Protein AF-A0A433SME4-F1 (afdb_monomer)

InterPro domains:
  IPR000073 Alpha/beta hydrolase fold-1 [PF00561] (84-236)
  IPR000073 Alpha/beta hydrolase fold-1 [PR00111] (107-122)
  IPR000073 Alpha/beta hydrolase fold-1 [PR00111] (155-168)
  IPR000073 Alpha/beta hydrolase fold-1 [PR00111] (285-299)
  IPR029058 Alpha/Beta hydrolase fold [G3DSA:3.40.50.1820] (40-306)
  IPR029058 Alpha/Beta hydrolase fold [SSF53474] (53-298)
  IPR050266 AB hydrolase superfamily [PTHR43798] (67-296)

Structure (mmCIF, N/CA/C/O backbone):
data_AF-A0A433SME4-F1
#
_entry.id   AF-A0A433SME4-F1
#
loop_
_atom_site.group_PDB
_atom_site.id
_atom_site.type_symbol
_atom_site.label_atom_id
_atom_site.label_alt_id
_atom_site.label_comp_id
_atom_site.label_asym_id
_atom_site.label_entity_id
_atom_site.label_seq_id
_atom_site.pdbx_PDB_ins_code
_atom_site.Cartn_x
_atom_site.Cartn_y
_atom_site.Cartn_z
_atom_site.occupancy
_atom_site.B_iso_or_equiv
_atom_site.auth_seq_id
_atom_site.auth_comp_id
_atom_site.auth_asym_id
_atom_site.auth_atom_id
_atom_site.pdbx_PDB_model_num
ATOM 1 N N . MET A 1 1 ? 26.828 56.522 -4.317 1.00 52.12 1 MET A N 1
ATOM 2 C CA . MET A 1 1 ? 26.222 55.333 -4.959 1.00 52.12 1 MET A CA 1
ATOM 3 C C . MET A 1 1 ? 24.871 54.993 -4.329 1.00 52.12 1 MET A C 1
ATOM 5 O O . MET A 1 1 ? 23.913 54.834 -5.068 1.00 52.12 1 MET A O 1
ATOM 9 N N . GLU A 1 2 ? 24.752 55.008 -2.996 1.00 52.75 2 GLU A N 1
ATOM 10 C CA . GLU A 1 2 ? 23.475 54.827 -2.268 1.00 52.75 2 GLU A CA 1
ATOM 11 C C . GLU A 1 2 ? 22.374 55.827 -2.663 1.00 52.75 2 GLU A C 1
ATOM 13 O O . GLU A 1 2 ? 21.233 55.435 -2.887 1.00 52.75 2 GLU A O 1
ATOM 18 N N . ALA A 1 3 ? 22.720 57.106 -2.847 1.00 57.56 3 ALA A N 1
ATOM 19 C CA . ALA A 1 3 ? 21.752 58.143 -3.221 1.00 57.56 3 ALA A CA 1
ATOM 20 C C . ALA A 1 3 ? 21.088 57.917 -4.597 1.00 57.56 3 ALA A C 1
ATOM 22 O O . ALA A 1 3 ? 19.951 58.322 -4.798 1.00 57.56 3 ALA A O 1
ATOM 23 N N . VAL A 1 4 ? 21.768 57.248 -5.537 1.00 56.78 4 VAL A N 1
ATOM 24 C CA . VAL A 1 4 ? 21.246 56.986 -6.894 1.00 56.78 4 VAL A CA 1
ATOM 25 C C . VAL A 1 4 ? 20.317 55.768 -6.901 1.00 56.78 4 VAL A C 1
ATOM 27 O O . VAL A 1 4 ? 19.307 55.763 -7.600 1.00 56.78 4 VAL A O 1
ATOM 30 N N . ILE A 1 5 ? 20.615 54.761 -6.074 1.00 58.12 5 ILE A N 1
ATOM 31 C CA . ILE A 1 5 ? 19.785 53.557 -5.915 1.00 58.12 5 ILE A CA 1
ATOM 32 C C . ILE A 1 5 ? 18.436 53.916 -5.277 1.00 58.12 5 ILE A C 1
ATOM 34 O O . ILE A 1 5 ? 17.401 53.451 -5.747 1.00 58.12 5 ILE A O 1
ATOM 38 N N . ASN A 1 6 ? 18.435 54.811 -4.284 1.00 56.53 6 ASN A N 1
ATOM 39 C CA . ASN A 1 6 ? 17.212 55.259 -3.610 1.00 56.53 6 ASN A CA 1
ATOM 40 C C . ASN A 1 6 ? 16.283 56.103 -4.501 1.00 56.53 6 ASN A C 1
ATOM 42 O O . ASN A 1 6 ? 15.079 56.122 -4.270 1.00 56.53 6 ASN A O 1
ATOM 46 N N . ILE A 1 7 ? 16.821 56.783 -5.520 1.00 62.25 7 ILE A N 1
ATOM 47 C CA . ILE A 1 7 ? 16.027 57.563 -6.487 1.00 62.25 7 ILE A CA 1
ATOM 48 C C . ILE A 1 7 ? 15.411 56.651 -7.557 1.00 62.25 7 ILE A C 1
ATOM 50 O O . ILE A 1 7 ? 14.280 56.873 -7.978 1.00 62.25 7 ILE A O 1
ATOM 54 N N . LEU A 1 8 ? 16.146 55.625 -7.997 1.00 65.69 8 LEU A N 1
ATOM 55 C CA . LEU A 1 8 ? 15.694 54.706 -9.046 1.00 65.69 8 LEU A CA 1
ATOM 56 C C . LEU A 1 8 ? 14.765 53.602 -8.519 1.00 65.69 8 LEU A C 1
ATOM 58 O O . LEU A 1 8 ? 13.922 53.120 -9.269 1.00 65.69 8 LEU A O 1
ATOM 62 N N . TYR A 1 9 ? 14.900 53.219 -7.244 1.00 63.69 9 TYR A N 1
ATOM 63 C CA . TYR A 1 9 ? 14.120 52.145 -6.622 1.00 63.69 9 TYR A CA 1
ATOM 64 C C . TYR A 1 9 ? 13.703 52.501 -5.183 1.00 63.69 9 TYR A C 1
ATOM 66 O O . TYR A 1 9 ? 14.195 51.902 -4.223 1.00 63.69 9 TYR A O 1
ATOM 74 N N . PRO A 1 10 ? 12.782 53.464 -4.997 1.00 62.88 10 PRO A N 1
ATOM 75 C CA . PRO A 1 10 ? 12.348 53.913 -3.671 1.00 62.88 10 PRO A CA 1
ATOM 76 C C . PRO A 1 10 ? 11.750 52.784 -2.812 1.00 62.88 10 PRO A C 1
ATOM 78 O O . PRO A 1 10 ? 11.861 52.817 -1.589 1.00 62.88 10 PRO A O 1
ATOM 81 N N . GLU A 1 11 ? 11.202 51.733 -3.426 1.00 63.56 11 GLU A N 1
ATOM 82 C CA . GLU A 1 11 ? 10.655 50.563 -2.723 1.00 63.56 11 GLU A CA 1
ATOM 83 C C . GLU A 1 11 ? 11.718 49.744 -1.971 1.00 63.56 11 GLU A C 1
ATOM 85 O O . GLU A 1 11 ? 11.435 49.189 -0.912 1.00 63.56 11 GLU A O 1
ATOM 90 N N . LEU A 1 12 ? 12.964 49.709 -2.462 1.00 59.59 12 LEU A N 1
ATOM 91 C CA . LEU A 1 12 ? 14.069 48.998 -1.804 1.00 59.59 12 LEU A CA 1
ATOM 92 C C . LEU A 1 12 ? 14.504 49.680 -0.499 1.00 59.59 12 LEU A C 1
ATOM 94 O O . LEU A 1 12 ? 14.980 49.005 0.411 1.00 59.59 12 LEU A O 1
ATOM 98 N N . SER A 1 13 ? 14.287 50.994 -0.375 1.00 63.47 13 SER A N 1
ATOM 99 C CA . SER A 1 13 ? 14.595 51.754 0.845 1.00 63.47 13 SER A CA 1
ATOM 100 C C . SER A 1 13 ? 13.617 51.492 2.004 1.00 63.47 13 SER A C 1
ATOM 102 O O . SER A 1 13 ? 13.917 51.825 3.149 1.00 63.47 13 SER A O 1
ATOM 104 N N . LEU A 1 14 ? 12.472 50.855 1.724 1.00 63.59 14 LEU A N 1
ATOM 105 C CA . LEU A 1 14 ? 11.446 50.488 2.710 1.00 63.59 14 LEU A CA 1
ATOM 106 C C . LEU A 1 14 ? 11.651 49.084 3.307 1.00 63.59 14 LEU A C 1
ATOM 108 O O . LEU A 1 14 ? 10.995 48.729 4.289 1.00 63.59 14 LEU A O 1
ATOM 112 N N . ILE A 1 15 ? 12.545 48.269 2.737 1.00 71.44 15 ILE A N 1
ATOM 113 C CA . ILE A 1 15 ? 12.757 46.882 3.164 1.00 71.44 15 ILE A CA 1
ATOM 114 C C . ILE A 1 15 ? 13.863 46.842 4.221 1.00 71.44 15 ILE A C 1
ATOM 116 O O . ILE A 1 15 ? 15.035 47.080 3.938 1.00 71.44 15 ILE A O 1
ATOM 120 N N . ASN A 1 16 ? 13.497 46.494 5.456 1.00 83.44 16 ASN A N 1
ATOM 121 C CA . ASN A 1 16 ? 14.451 46.322 6.551 1.00 83.44 16 ASN A CA 1
ATOM 122 C C . ASN A 1 16 ? 15.525 45.266 6.175 1.00 83.44 16 ASN A C 1
ATOM 124 O O . ASN A 1 16 ? 15.153 44.171 5.735 1.00 83.44 16 ASN A O 1
ATOM 128 N N . PRO A 1 17 ? 16.833 45.525 6.396 1.00 85.12 17 PRO A N 1
ATOM 129 C CA . PRO A 1 17 ? 17.915 44.569 6.135 1.00 85.12 17 PRO A CA 1
ATOM 130 C C . PRO A 1 17 ? 17.679 43.165 6.710 1.00 85.12 17 PRO A C 1
ATOM 132 O O . PRO A 1 17 ? 18.029 42.170 6.078 1.00 85.12 17 PRO A O 1
ATOM 135 N N . ALA A 1 18 ? 17.027 43.061 7.872 1.00 83.69 18 ALA A N 1
ATOM 136 C CA . ALA A 1 18 ? 16.651 41.782 8.471 1.00 83.69 18 ALA A CA 1
ATOM 137 C C . ALA A 1 18 ? 15.617 41.021 7.623 1.00 83.69 18 ALA A C 1
ATOM 139 O O . ALA A 1 18 ? 15.724 39.808 7.457 1.00 83.69 18 ALA A O 1
ATOM 140 N N . THR A 1 19 ? 14.641 41.724 7.037 1.00 86.06 19 THR A N 1
ATOM 141 C CA . THR A 1 19 ? 13.649 41.125 6.126 1.00 86.06 19 THR A CA 1
ATOM 142 C C . THR A 1 19 ? 14.320 40.611 4.856 1.00 86.06 19 THR A C 1
ATOM 144 O O . THR A 1 19 ? 14.052 39.487 4.433 1.00 86.06 19 THR A O 1
ATOM 147 N N . LEU A 1 20 ? 15.251 41.385 4.290 1.00 86.00 20 LEU A N 1
ATOM 148 C CA . LEU A 1 20 ? 16.022 40.968 3.118 1.00 86.00 20 LEU A CA 1
ATOM 149 C C . LEU A 1 20 ? 16.911 39.749 3.419 1.00 86.00 20 LEU A C 1
ATOM 151 O O . LEU A 1 20 ? 16.969 38.815 2.616 1.00 86.00 20 LEU A O 1
ATOM 155 N N . ALA A 1 21 ? 17.560 39.718 4.587 1.00 88.69 21 ALA A N 1
ATOM 156 C CA . ALA A 1 21 ? 18.373 38.584 5.020 1.00 88.69 21 ALA A CA 1
ATOM 157 C C . ALA A 1 21 ? 17.531 37.308 5.186 1.00 88.69 21 ALA A C 1
ATOM 159 O O . ALA A 1 21 ? 17.893 36.262 4.646 1.00 88.69 21 ALA A O 1
ATOM 160 N N . ILE A 1 22 ? 16.375 37.397 5.856 1.00 91.19 22 ILE A N 1
ATOM 161 C CA . ILE A 1 22 ? 15.444 36.269 6.016 1.00 91.19 22 ILE A CA 1
ATOM 162 C C . ILE A 1 22 ? 14.955 35.771 4.650 1.00 91.19 22 ILE A C 1
ATOM 164 O O . ILE A 1 22 ? 15.002 34.566 4.388 1.00 91.19 22 ILE A O 1
ATOM 168 N N . ALA A 1 23 ? 14.529 36.672 3.759 1.00 88.81 23 ALA A N 1
ATOM 169 C CA . ALA A 1 23 ? 14.078 36.311 2.414 1.00 88.81 23 ALA A CA 1
ATOM 170 C C . ALA A 1 23 ? 15.187 35.614 1.608 1.00 88.81 23 ALA A C 1
ATOM 172 O O . ALA A 1 23 ? 14.936 34.596 0.957 1.00 88.81 23 ALA A O 1
ATOM 173 N N . THR A 1 24 ? 16.425 36.104 1.705 1.00 91.25 24 THR A N 1
ATOM 174 C CA . THR A 1 24 ? 17.585 35.518 1.020 1.00 91.25 24 THR A CA 1
ATOM 175 C C . THR A 1 24 ? 17.891 34.120 1.549 1.00 91.25 24 THR A C 1
ATOM 177 O O . THR A 1 24 ? 17.971 33.176 0.764 1.00 91.25 24 THR A O 1
ATOM 180 N N . VAL A 1 25 ? 17.993 33.949 2.871 1.00 94.00 25 VAL A N 1
ATOM 181 C CA . VAL A 1 25 ? 18.254 32.642 3.500 1.00 94.00 25 VAL A CA 1
ATOM 182 C C . VAL A 1 25 ? 17.139 31.644 3.181 1.00 94.00 25 VAL A C 1
ATOM 184 O O . VAL A 1 25 ? 17.424 30.499 2.828 1.00 94.00 25 VAL A O 1
ATOM 187 N N . THR A 1 26 ? 15.876 32.074 3.227 1.00 92.19 26 THR A N 1
ATOM 188 C CA . THR A 1 26 ? 14.715 31.231 2.893 1.00 92.19 26 THR A CA 1
ATOM 189 C C . THR A 1 26 ? 14.754 30.793 1.433 1.00 92.19 26 THR A C 1
ATOM 191 O O . THR A 1 26 ? 14.551 29.616 1.131 1.00 92.19 26 THR A O 1
ATOM 194 N N . THR A 1 27 ? 15.079 31.713 0.523 1.00 92.75 27 THR A N 1
ATOM 195 C CA . THR A 1 27 ? 15.187 31.427 -0.913 1.00 92.75 27 THR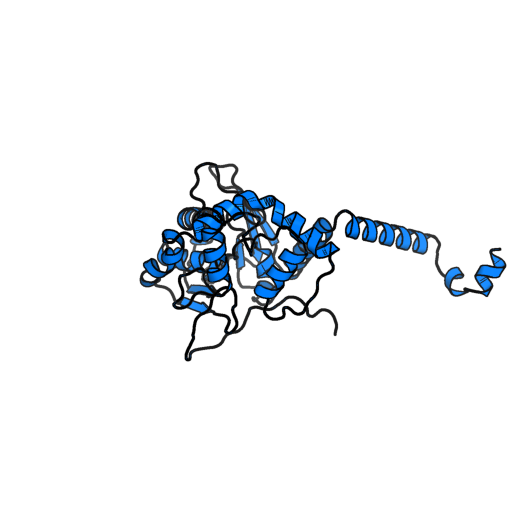 A CA 1
ATOM 196 C C . THR A 1 27 ? 16.344 30.473 -1.198 1.00 92.75 27 THR A C 1
ATOM 198 O O . THR A 1 27 ? 16.144 29.450 -1.847 1.00 92.75 27 THR A O 1
ATOM 201 N N . MET A 1 28 ? 17.537 30.746 -0.659 1.00 94.56 28 MET A N 1
ATOM 202 C CA . MET A 1 28 ? 18.715 29.883 -0.809 1.00 94.56 28 MET A CA 1
ATOM 203 C C . MET A 1 28 ? 18.464 28.478 -0.260 1.00 94.56 28 MET A C 1
ATOM 205 O O . MET A 1 28 ? 18.768 27.492 -0.928 1.00 94.56 28 MET A O 1
ATOM 209 N N . THR A 1 29 ? 17.841 28.374 0.915 1.00 93.19 29 THR A N 1
ATOM 210 C CA . THR A 1 29 ? 17.482 27.084 1.521 1.00 93.19 29 THR A CA 1
ATOM 211 C C . THR A 1 29 ? 16.459 26.339 0.666 1.00 93.19 29 THR A C 1
ATOM 213 O O . THR A 1 29 ? 16.616 25.146 0.420 1.00 93.19 29 THR A O 1
ATOM 216 N N . SER A 1 30 ? 15.441 27.034 0.152 1.00 90.44 30 SER A N 1
ATOM 217 C CA . SER A 1 30 ? 14.413 26.440 -0.712 1.00 90.44 30 SER A CA 1
ATOM 218 C C . SER A 1 30 ? 15.003 25.920 -2.024 1.00 90.44 30 SER A C 1
ATOM 220 O O . SER A 1 30 ? 14.700 24.800 -2.432 1.00 90.44 30 SER A O 1
ATOM 222 N N . LEU A 1 31 ? 15.896 26.691 -2.655 1.00 93.62 31 LEU A N 1
ATOM 223 C CA . LEU A 1 31 ? 16.613 26.271 -3.861 1.00 93.62 31 LEU A CA 1
ATOM 224 C C . LEU A 1 31 ? 17.541 25.086 -3.572 1.00 93.62 31 LEU A C 1
ATOM 226 O O . LEU A 1 31 ? 17.547 24.121 -4.336 1.00 93.62 31 LEU A O 1
ATOM 230 N N . TYR A 1 32 ? 18.270 25.110 -2.454 1.00 93.69 32 TYR A N 1
ATOM 231 C CA . TYR A 1 32 ? 19.112 23.994 -2.024 1.00 93.69 32 TYR A CA 1
ATOM 232 C C . TYR A 1 32 ? 18.290 22.714 -1.828 1.00 93.69 32 TYR A C 1
ATOM 234 O O . TYR A 1 32 ? 18.626 21.672 -2.390 1.00 93.69 32 TYR A O 1
ATOM 242 N N . LEU A 1 33 ? 17.172 22.783 -1.099 1.00 92.50 33 LEU A N 1
ATOM 243 C CA . LEU A 1 33 ? 16.276 21.641 -0.913 1.00 92.50 33 LEU A CA 1
ATOM 244 C C . LEU A 1 33 ? 15.698 21.157 -2.245 1.00 92.50 33 LEU A C 1
ATOM 246 O O . LEU A 1 33 ? 15.656 19.953 -2.483 1.00 92.50 33 LEU A O 1
ATOM 250 N N . TYR A 1 34 ? 15.299 22.068 -3.132 1.00 92.31 34 TYR A N 1
ATOM 251 C CA . TYR A 1 34 ? 14.730 21.710 -4.426 1.00 92.31 34 TYR A CA 1
ATOM 252 C C . TYR A 1 34 ? 15.743 20.988 -5.315 1.00 92.31 34 TYR A C 1
ATOM 254 O O . TYR A 1 34 ? 15.447 19.905 -5.818 1.00 92.31 34 TYR A O 1
ATOM 262 N N . PHE A 1 35 ? 16.948 21.535 -5.483 1.00 92.38 35 PHE A N 1
ATOM 263 C CA . PHE A 1 35 ? 17.944 20.985 -6.403 1.00 92.38 35 PHE A CA 1
ATOM 264 C C . PHE A 1 35 ? 18.744 19.813 -5.825 1.00 92.38 35 PHE A C 1
ATOM 266 O O . PHE A 1 35 ? 19.050 18.875 -6.562 1.00 92.38 35 PHE A O 1
ATOM 273 N N . ILE A 1 36 ? 19.052 19.828 -4.526 1.00 92.19 36 ILE A N 1
ATOM 274 C CA . ILE A 1 36 ? 19.931 18.832 -3.893 1.00 92.19 36 ILE A CA 1
ATOM 275 C C . ILE A 1 36 ? 19.132 17.730 -3.191 1.00 92.19 36 ILE A C 1
ATOM 277 O O . ILE A 1 36 ? 19.488 16.553 -3.284 1.00 92.19 36 ILE A O 1
ATOM 281 N N . HIS A 1 37 ? 18.014 18.070 -2.540 1.00 91.38 37 HIS A N 1
ATOM 282 C CA . HIS A 1 37 ? 17.233 17.127 -1.726 1.00 91.38 37 HIS A CA 1
ATOM 283 C C . HIS A 1 37 ? 15.728 17.100 -2.050 1.00 91.38 37 HIS A C 1
ATOM 285 O O . HIS A 1 37 ? 14.900 17.157 -1.134 1.00 91.38 37 HIS A O 1
ATOM 291 N N . PRO A 1 38 ? 15.325 16.930 -3.326 1.00 89.88 38 PRO A N 1
ATOM 292 C CA . PRO A 1 38 ? 13.912 16.970 -3.718 1.00 89.88 38 PRO A CA 1
ATOM 293 C C . PRO A 1 38 ? 13.058 15.905 -3.012 1.00 89.88 38 PRO A C 1
ATOM 295 O O . PRO A 1 38 ? 11.870 16.112 -2.773 1.00 89.88 38 PRO A O 1
ATOM 298 N N . SER A 1 39 ? 13.657 14.774 -2.622 1.00 89.12 39 SER A N 1
ATOM 299 C CA . SER A 1 39 ? 12.977 13.719 -1.861 1.00 89.12 39 SER A CA 1
ATOM 300 C C . SER A 1 39 ? 12.503 14.186 -0.481 1.00 89.12 39 SER A C 1
ATOM 302 O O . SER A 1 39 ? 11.451 13.740 -0.034 1.00 89.12 39 SER A O 1
ATOM 304 N N . MET A 1 40 ? 13.232 15.097 0.181 1.00 90.56 40 MET A N 1
ATOM 305 C CA . MET A 1 40 ? 12.818 15.637 1.483 1.00 90.56 40 MET A CA 1
ATOM 306 C C . MET A 1 40 ? 11.579 16.520 1.352 1.00 90.56 40 MET A C 1
ATOM 308 O O . MET A 1 40 ? 10.683 16.438 2.190 1.00 90.56 40 MET A O 1
ATOM 312 N N . ILE A 1 41 ? 11.489 17.314 0.279 1.00 88.62 41 ILE A N 1
ATOM 313 C CA . ILE A 1 41 ? 10.304 18.134 -0.011 1.00 88.62 41 ILE A CA 1
ATOM 314 C C . ILE A 1 41 ? 9.083 17.233 -0.192 1.00 88.62 41 ILE A C 1
ATOM 316 O O . ILE A 1 41 ? 8.050 17.459 0.430 1.00 88.62 41 ILE A O 1
ATOM 320 N N . ILE A 1 42 ? 9.218 16.178 -0.997 1.00 86.56 42 ILE A N 1
ATOM 321 C CA . ILE A 1 42 ? 8.131 15.237 -1.290 1.00 86.56 42 ILE A CA 1
ATOM 322 C C . ILE A 1 42 ? 7.676 14.500 -0.028 1.00 86.56 42 ILE A C 1
ATOM 324 O O . ILE A 1 42 ? 6.482 14.438 0.253 1.00 86.56 42 ILE A O 1
ATOM 328 N N . GLN A 1 43 ? 8.614 13.979 0.765 1.00 86.69 43 GLN A N 1
ATOM 329 C CA . GLN A 1 43 ? 8.281 13.283 2.007 1.00 86.69 43 GLN A CA 1
ATOM 330 C C . GLN A 1 43 ? 7.630 14.230 3.026 1.00 86.69 43 GLN A C 1
ATOM 332 O O . GLN A 1 43 ? 6.660 13.859 3.684 1.00 86.69 43 GLN A O 1
ATOM 337 N N . THR A 1 44 ? 8.110 15.473 3.121 1.00 88.31 44 THR A N 1
ATOM 338 C CA . THR A 1 44 ? 7.504 16.502 3.980 1.00 88.31 44 THR A CA 1
ATOM 339 C C . THR A 1 44 ? 6.088 16.835 3.522 1.00 88.31 44 THR A C 1
ATOM 341 O O . THR A 1 44 ? 5.181 16.867 4.349 1.00 88.31 44 THR A O 1
ATOM 344 N N . TYR A 1 45 ? 5.877 17.015 2.216 1.00 87.81 45 TYR A N 1
ATOM 345 C CA . TYR A 1 45 ? 4.557 17.241 1.631 1.00 87.81 45 TYR A CA 1
ATOM 346 C C . TYR A 1 45 ? 3.578 16.117 1.995 1.00 87.81 45 TYR A C 1
ATOM 348 O O . TYR A 1 45 ? 2.503 16.395 2.525 1.00 87.81 45 TYR A O 1
ATOM 356 N N . PHE A 1 46 ? 3.967 14.855 1.797 1.00 84.62 46 PHE A N 1
ATOM 357 C CA . PHE A 1 46 ? 3.122 13.706 2.128 1.00 84.62 46 PHE A CA 1
ATOM 358 C C . PHE A 1 46 ? 2.822 13.601 3.631 1.00 84.62 46 PHE A C 1
ATOM 360 O O . PHE A 1 46 ? 1.672 13.383 4.016 1.00 84.62 46 PHE A O 1
ATOM 367 N N . ASN A 1 47 ? 3.817 13.851 4.488 1.00 86.62 47 ASN A N 1
ATOM 368 C CA . ASN A 1 47 ? 3.636 13.883 5.942 1.00 86.62 47 ASN A CA 1
ATOM 369 C C . ASN A 1 47 ? 2.666 14.986 6.394 1.00 86.62 47 ASN A C 1
ATOM 371 O O . ASN A 1 47 ? 1.843 14.762 7.285 1.00 86.62 47 ASN A O 1
ATOM 375 N N . VAL A 1 48 ? 2.758 16.182 5.805 1.00 88.31 48 VA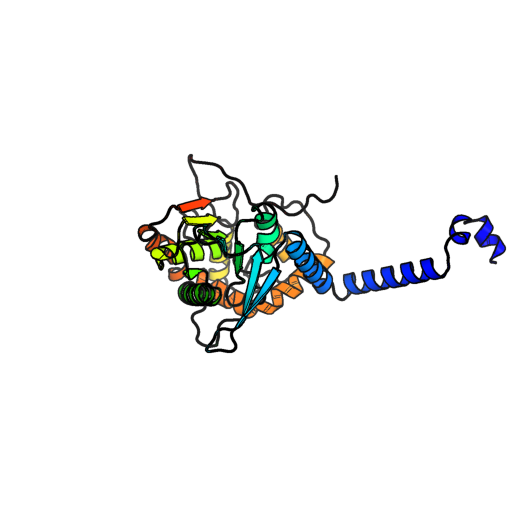L A N 1
ATOM 376 C CA . VAL A 1 48 ? 1.840 17.294 6.096 1.00 88.31 48 VAL A CA 1
ATOM 377 C C . VAL A 1 48 ? 0.433 16.961 5.608 1.00 88.31 48 VAL A C 1
ATOM 379 O O . VAL A 1 48 ? -0.521 17.136 6.362 1.00 88.31 48 VAL A O 1
ATOM 382 N N . MET A 1 49 ? 0.302 16.425 4.393 1.00 85.69 49 MET A N 1
ATOM 383 C CA . MET A 1 49 ? -0.982 16.039 3.808 1.00 85.69 49 MET A CA 1
ATOM 384 C C . MET A 1 49 ? -1.717 15.013 4.678 1.00 85.69 49 MET A C 1
ATOM 386 O O . MET A 1 49 ? -2.877 15.224 5.015 1.00 85.69 49 MET A O 1
ATOM 390 N N . VAL A 1 50 ? -1.042 13.946 5.116 1.00 86.06 50 VAL A N 1
ATOM 391 C CA . VAL A 1 50 ? -1.648 12.922 5.988 1.00 86.06 50 VAL A CA 1
ATOM 392 C C . VAL A 1 50 ? -2.151 13.512 7.303 1.00 86.06 50 VAL A C 1
ATOM 394 O O . VAL A 1 50 ? -3.282 13.236 7.709 1.00 86.06 50 VAL A O 1
ATOM 397 N N . ARG A 1 51 ? -1.365 14.394 7.932 1.00 88.75 51 ARG A N 1
ATOM 398 C CA . ARG A 1 51 ? -1.788 15.086 9.158 1.00 88.75 51 ARG A CA 1
ATOM 399 C C . ARG A 1 51 ? -2.976 16.011 8.913 1.00 88.75 51 ARG A C 1
ATOM 401 O O . ARG A 1 51 ? -3.888 16.045 9.734 1.00 88.75 51 ARG A O 1
ATOM 408 N N . TRP A 1 52 ? -3.000 16.720 7.785 1.00 88.62 52 TRP A N 1
ATOM 409 C CA . TRP A 1 52 ? -4.114 17.594 7.412 1.00 88.62 52 TRP A CA 1
ATOM 410 C C . TRP A 1 52 ? -5.410 16.802 7.177 1.00 88.62 52 TRP A C 1
ATOM 412 O O . TRP A 1 52 ? -6.490 17.244 7.561 1.00 88.62 52 TRP A O 1
ATOM 422 N N . CYS A 1 53 ? -5.319 15.578 6.658 1.00 85.88 53 CYS A N 1
ATOM 423 C CA . CYS A 1 53 ? -6.467 14.676 6.525 1.00 85.88 53 CYS A CA 1
ATOM 424 C C . CYS A 1 53 ? -6.940 14.068 7.867 1.00 85.88 53 CYS A C 1
ATOM 426 O O . CYS A 1 53 ? -7.907 13.300 7.889 1.00 85.88 53 CYS A O 1
ATOM 428 N N . GLY A 1 54 ? -6.290 14.409 8.987 1.00 89.75 54 GLY A N 1
ATOM 429 C CA . GLY A 1 54 ? -6.629 13.941 10.333 1.00 89.75 54 GLY A CA 1
ATOM 430 C C . GLY A 1 54 ? -6.053 12.570 10.689 1.00 89.75 54 GLY A C 1
ATOM 431 O O . GLY A 1 54 ? -6.452 11.992 11.698 1.00 89.75 54 GLY A O 1
ATOM 432 N N . MET A 1 55 ? -5.133 12.041 9.877 1.00 93.56 55 MET A N 1
ATOM 433 C CA . MET A 1 55 ? -4.450 10.778 10.144 1.00 93.56 55 MET A CA 1
ATOM 434 C C . MET A 1 55 ? -3.174 10.997 10.965 1.00 93.56 55 MET A C 1
ATOM 436 O O . MET A 1 55 ? -2.392 11.919 10.724 1.00 93.56 55 MET A O 1
ATOM 440 N N . LYS A 1 56 ? -2.928 10.096 11.915 1.00 94.94 56 LYS A N 1
ATOM 441 C CA . LYS A 1 56 ? -1.686 9.986 12.682 1.00 94.94 56 LYS A CA 1
ATOM 442 C C . LYS A 1 56 ? -0.885 8.802 12.154 1.00 94.94 56 LYS A C 1
ATOM 444 O O . LYS A 1 56 ? -1.418 7.703 12.064 1.00 94.94 56 LYS A O 1
ATOM 449 N N . ILE A 1 57 ? 0.388 9.019 11.836 1.00 95.69 57 ILE A N 1
ATOM 450 C CA . ILE A 1 57 ? 1.307 7.933 11.474 1.00 95.69 57 ILE A CA 1
ATOM 451 C C . ILE A 1 57 ? 1.757 7.253 12.766 1.00 95.69 57 ILE A C 1
ATOM 453 O O . ILE A 1 57 ? 2.258 7.922 13.673 1.00 95.69 57 ILE A O 1
ATOM 457 N N . LYS A 1 58 ? 1.567 5.940 12.848 1.00 97.19 58 LYS A N 1
ATOM 458 C CA . LYS A 1 58 ? 1.926 5.104 13.989 1.00 97.19 58 LYS A CA 1
ATOM 459 C C . LYS A 1 58 ? 2.810 3.943 13.547 1.00 97.19 58 LYS A C 1
ATOM 461 O O . LYS A 1 58 ? 2.876 3.587 12.370 1.00 97.19 58 LYS A O 1
ATOM 466 N N . TYR A 1 59 ? 3.487 3.368 14.533 1.00 98.00 59 TYR A N 1
ATOM 467 C CA . TYR A 1 59 ? 4.342 2.203 14.378 1.00 98.00 59 TYR A CA 1
ATOM 468 C C . TYR A 1 59 ? 4.014 1.199 15.473 1.00 98.00 59 TYR A C 1
ATOM 470 O O . TYR A 1 59 ? 3.766 1.594 16.613 1.00 98.00 59 TYR A O 1
ATOM 478 N N . ILE A 1 60 ? 4.016 -0.085 15.136 1.00 97.81 60 ILE A N 1
ATOM 479 C CA . ILE A 1 60 ? 3.837 -1.162 16.110 1.00 97.81 60 ILE A CA 1
ATOM 480 C C . ILE A 1 60 ? 4.793 -2.308 15.790 1.00 97.81 60 ILE A C 1
ATOM 482 O O . ILE A 1 60 ? 4.905 -2.739 14.643 1.00 97.81 60 ILE A O 1
ATOM 486 N N . LYS A 1 61 ? 5.524 -2.765 16.806 1.00 97.25 61 LYS A N 1
ATOM 487 C CA . LYS A 1 61 ? 6.472 -3.875 16.695 1.00 97.25 61 LYS A CA 1
ATOM 488 C C . LYS A 1 61 ? 5.726 -5.199 16.864 1.00 97.25 61 LYS A C 1
ATOM 490 O O . LYS A 1 61 ? 4.846 -5.293 17.716 1.00 97.25 61 LYS A O 1
ATOM 495 N N . ALA A 1 62 ? 6.067 -6.204 16.064 1.00 93.25 62 ALA A N 1
ATOM 496 C CA . ALA A 1 62 ? 5.600 -7.568 16.278 1.00 93.25 62 ALA A CA 1
ATOM 497 C C . ALA A 1 62 ? 6.240 -8.162 17.546 1.00 93.25 62 ALA A C 1
ATOM 499 O O . ALA A 1 62 ? 7.422 -7.941 17.792 1.00 93.25 62 ALA A O 1
ATOM 500 N N . GLU A 1 63 ? 5.480 -8.927 18.331 1.00 83.62 63 GLU A N 1
ATOM 501 C CA . GLU A 1 63 ? 5.940 -9.455 19.629 1.00 83.62 63 GLU A CA 1
ATOM 502 C C . GLU A 1 63 ? 7.190 -10.346 19.504 1.00 83.62 63 GLU A C 1
ATOM 504 O O . GLU A 1 63 ? 8.131 -10.201 20.281 1.00 83.62 63 GLU A O 1
ATOM 509 N N . ASP A 1 64 ? 7.249 -11.183 18.464 1.00 78.38 64 ASP A N 1
ATOM 510 C CA . ASP A 1 64 ? 8.278 -12.225 18.320 1.00 78.38 64 ASP A CA 1
ATOM 511 C C . ASP A 1 64 ? 9.458 -11.845 17.404 1.00 78.38 64 ASP A C 1
ATOM 513 O O . ASP A 1 64 ? 10.250 -12.704 17.018 1.00 78.38 64 ASP A O 1
ATOM 517 N N . SER A 1 65 ? 9.569 -10.588 16.957 1.00 85.56 65 SER A N 1
ATOM 518 C CA . SER A 1 65 ? 10.627 -10.201 16.005 1.00 85.56 65 SER A CA 1
ATOM 519 C C . SER A 1 65 ? 10.905 -8.700 15.982 1.00 85.56 65 SER A C 1
ATOM 521 O O . SER A 1 65 ? 10.097 -7.893 16.428 1.00 85.56 65 SER A O 1
ATOM 523 N N . ASP A 1 66 ? 12.009 -8.298 15.351 1.00 89.81 66 ASP A N 1
ATOM 524 C CA . ASP A 1 66 ? 12.290 -6.888 15.037 1.00 89.81 66 ASP A CA 1
ATOM 525 C C . ASP A 1 66 ? 11.458 -6.328 13.869 1.00 89.81 66 ASP A C 1
ATOM 527 O O . ASP A 1 66 ? 11.722 -5.238 13.362 1.00 89.81 66 ASP A O 1
ATOM 531 N N . PHE A 1 67 ? 10.421 -7.053 13.444 1.00 94.56 67 PHE A N 1
ATOM 532 C CA . PHE A 1 67 ? 9.504 -6.606 12.410 1.00 94.56 67 PHE A CA 1
ATOM 533 C C . PHE A 1 67 ? 8.604 -5.477 12.935 1.00 94.56 67 PHE A C 1
ATOM 535 O O . PHE A 1 67 ? 7.886 -5.644 13.923 1.00 94.56 67 PHE A O 1
ATOM 542 N N . VAL A 1 68 ? 8.609 -4.333 12.252 1.00 97.75 68 VAL A N 1
ATOM 543 C CA . VAL A 1 68 ? 7.815 -3.150 12.601 1.00 97.75 68 VAL A CA 1
ATOM 544 C C . VAL A 1 68 ? 6.797 -2.880 11.502 1.00 97.75 68 VAL A C 1
ATOM 546 O O . VAL A 1 68 ? 7.149 -2.773 10.330 1.00 97.75 68 VAL A O 1
ATOM 549 N N . PHE A 1 69 ? 5.534 -2.727 11.885 1.00 98.25 69 PHE A N 1
ATOM 550 C CA . PHE A 1 69 ? 4.478 -2.234 11.010 1.00 98.25 69 PHE A CA 1
ATOM 551 C C . PHE A 1 69 ? 4.376 -0.716 11.113 1.00 98.25 69 PHE A C 1
ATOM 553 O O . PHE A 1 69 ? 4.391 -0.171 12.218 1.00 98.25 69 PHE A O 1
ATOM 560 N N . SER A 1 70 ? 4.211 -0.047 9.976 1.00 98.12 70 SER A N 1
ATOM 561 C CA . SER A 1 70 ? 3.813 1.353 9.884 1.00 98.12 70 SER A CA 1
ATOM 562 C C . SER A 1 70 ? 2.406 1.469 9.314 1.00 98.12 70 SER A C 1
ATOM 564 O O . SER A 1 70 ? 2.001 0.699 8.442 1.00 98.12 70 SER A O 1
ATOM 566 N N . TYR A 1 71 ? 1.632 2.409 9.840 1.00 98.00 71 TYR A N 1
ATOM 567 C CA . TYR A 1 71 ? 0.258 2.624 9.413 1.00 98.00 71 TYR A CA 1
ATOM 568 C C . TYR A 1 71 ? -0.204 4.041 9.746 1.00 98.00 71 TYR A C 1
ATOM 570 O O . TYR A 1 71 ? 0.280 4.673 10.686 1.00 98.00 71 TYR A O 1
ATOM 578 N N . GLY A 1 72 ? -1.168 4.541 8.982 1.00 96.69 72 GLY A N 1
ATOM 579 C CA . GLY A 1 72 ? -1.907 5.752 9.318 1.00 96.69 72 GLY A CA 1
ATOM 580 C C . GLY A 1 72 ? -3.218 5.415 10.025 1.00 96.69 72 GLY A C 1
ATOM 581 O O . GLY A 1 72 ? -3.911 4.489 9.618 1.00 96.69 72 GLY A O 1
ATOM 582 N N . GLU A 1 73 ? -3.586 6.173 11.053 1.00 97.31 73 GLU A N 1
ATOM 583 C CA . GLU A 1 73 ? -4.815 5.963 11.829 1.00 97.31 73 GLU A CA 1
ATOM 584 C C . GLU A 1 73 ? -5.596 7.268 12.013 1.00 97.31 73 GLU A C 1
ATOM 586 O O . GLU A 1 73 ? -5.016 8.307 12.335 1.00 97.31 73 GLU A O 1
ATOM 591 N N . LYS A 1 74 ? -6.918 7.213 11.838 1.00 96.25 74 LYS A N 1
ATOM 592 C CA . LYS A 1 74 ? -7.855 8.307 12.126 1.00 96.25 74 LYS A CA 1
ATOM 593 C C . LYS A 1 74 ? -9.021 7.780 12.960 1.00 96.25 74 LYS A C 1
ATOM 595 O O . LYS A 1 74 ? -9.567 6.726 12.652 1.00 96.25 74 LYS A O 1
ATOM 600 N N . GLY A 1 75 ? -9.443 8.559 13.954 1.00 94.56 75 GLY A N 1
ATOM 601 C CA . GLY A 1 75 ? -10.521 8.179 14.871 1.00 94.56 75 GLY A CA 1
ATOM 602 C C . GLY A 1 75 ? -10.076 7.130 15.892 1.00 94.56 75 GLY A C 1
ATOM 603 O O . GLY A 1 75 ? -8.891 6.831 15.998 1.00 94.56 75 GLY A O 1
ATOM 604 N N . GLU A 1 76 ? -11.032 6.584 16.637 1.00 94.31 76 GLU A N 1
ATOM 605 C CA . GLU A 1 76 ? -10.804 5.535 17.636 1.00 94.31 76 GLU A CA 1
ATOM 606 C C . GLU A 1 76 ? -11.844 4.432 17.473 1.00 94.31 76 GLU A C 1
ATOM 608 O O . GLU A 1 76 ? -12.985 4.688 17.083 1.00 94.31 76 GLU 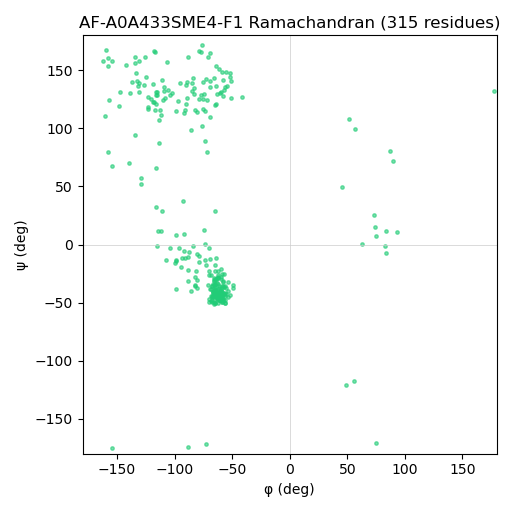A O 1
ATOM 613 N N . GLN A 1 77 ? -11.459 3.193 17.771 1.00 94.88 77 GLN A N 1
ATOM 614 C CA . GLN A 1 77 ? -12.368 2.058 17.687 1.00 94.88 77 GLN A CA 1
ATOM 615 C C . GLN A 1 77 ? -13.499 2.191 18.719 1.00 94.88 77 GLN A C 1
ATOM 617 O O . GLN A 1 77 ? -13.258 2.183 19.925 1.00 94.88 77 GLN A O 1
ATOM 622 N N . VAL A 1 78 ? -14.745 2.231 18.244 1.00 94.81 78 VAL A N 1
ATOM 623 C CA . VAL A 1 78 ? -15.948 2.271 19.089 1.00 94.81 78 VAL A CA 1
ATOM 624 C C . VAL A 1 78 ? -16.681 0.934 19.007 1.00 94.81 78 VAL A C 1
ATOM 626 O O . VAL A 1 78 ? -16.911 0.3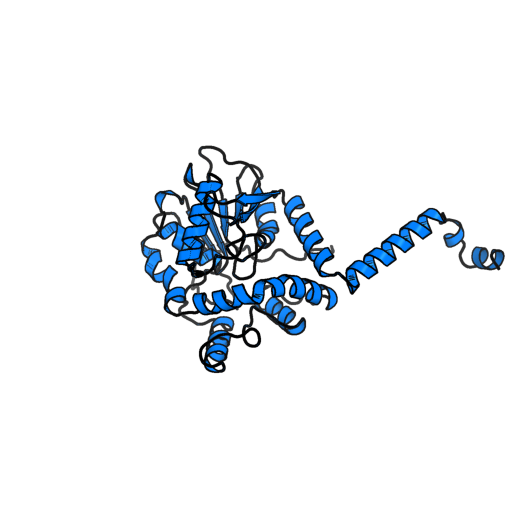96 17.920 1.00 94.81 78 VAL A O 1
ATOM 629 N N . LYS A 1 79 ? -17.061 0.370 20.159 1.00 94.00 79 LYS A N 1
ATOM 630 C CA . LYS A 1 79 ? -17.806 -0.897 20.216 1.00 94.00 79 LYS A CA 1
ATOM 631 C C . LYS A 1 79 ? -19.138 -0.767 19.471 1.00 94.00 79 LYS A C 1
ATOM 633 O O . LYS A 1 79 ? -19.890 0.169 19.715 1.00 94.00 79 LYS A O 1
ATOM 638 N N . GLY A 1 80 ? -19.438 -1.723 18.594 1.00 91.88 80 GLY A N 1
ATOM 639 C CA . GLY A 1 80 ? -20.659 -1.720 17.779 1.00 91.88 80 GLY A CA 1
ATOM 640 C C . GLY A 1 80 ? -20.577 -0.864 16.510 1.00 91.88 80 GLY A C 1
ATOM 641 O O . GLY A 1 80 ? -21.521 -0.862 15.727 1.00 91.88 80 GLY A O 1
ATOM 642 N N . GLN A 1 81 ? -19.449 -0.190 16.266 1.00 93.69 81 GLN A N 1
ATOM 643 C CA . GLN A 1 81 ? -19.195 0.559 15.041 1.00 93.69 81 GLN A CA 1
ATOM 644 C C . GLN A 1 81 ? -18.013 -0.051 14.277 1.00 93.69 81 GLN A C 1
ATOM 646 O O . GLN A 1 81 ? -16.893 -0.135 14.786 1.00 93.69 81 GLN A O 1
ATOM 651 N N . ALA A 1 82 ? -18.253 -0.477 13.036 1.00 93.25 82 ALA A N 1
ATOM 652 C CA . ALA A 1 82 ? -17.216 -1.091 12.213 1.00 93.25 82 ALA A CA 1
ATOM 653 C C . ALA A 1 82 ? -16.081 -0.095 11.918 1.00 93.25 82 ALA A C 1
ATOM 655 O O . ALA A 1 82 ? -16.314 1.027 11.468 1.00 93.25 82 ALA A O 1
ATOM 656 N N . SER A 1 83 ? -14.845 -0.529 12.169 1.00 98.12 83 SER A N 1
ATOM 657 C CA . SER A 1 83 ? -13.643 0.167 11.697 1.00 98.12 83 SER A CA 1
ATOM 658 C C . SER A 1 83 ? -13.397 -0.139 10.219 1.00 98.12 83 SER A C 1
ATOM 660 O O . SER A 1 83 ? -13.982 -1.079 9.680 1.00 98.12 83 SER A O 1
ATOM 662 N N . ILE A 1 84 ? -12.520 0.624 9.571 1.00 98.44 84 ILE A N 1
ATOM 663 C CA . ILE A 1 84 ? -12.116 0.406 8.179 1.00 98.44 84 ILE A CA 1
ATOM 664 C C . ILE A 1 84 ? -10.614 0.116 8.126 1.00 98.44 84 ILE A C 1
ATOM 666 O O . ILE A 1 84 ? -9.817 0.950 8.547 1.00 98.44 84 ILE A O 1
ATOM 670 N N . LEU A 1 85 ? -10.232 -1.034 7.572 1.00 98.75 85 LEU A N 1
ATOM 671 C CA . LEU A 1 85 ? -8.854 -1.364 7.209 1.00 98.75 85 LEU A CA 1
ATOM 672 C C . LEU A 1 85 ? -8.634 -1.081 5.718 1.00 98.75 85 LEU A C 1
ATOM 674 O O . LEU A 1 85 ? -9.337 -1.637 4.878 1.00 98.75 85 LEU A O 1
ATOM 678 N N . LEU A 1 86 ? -7.645 -0.250 5.393 1.00 98.56 86 LEU A N 1
ATOM 679 C CA . LEU A 1 86 ? -7.274 0.136 4.033 1.00 98.56 86 LEU A CA 1
ATOM 680 C C . LEU A 1 86 ? -5.946 -0.516 3.620 1.00 98.56 86 LEU A C 1
ATOM 682 O O . LEU A 1 86 ? -4.937 -0.359 4.311 1.00 98.56 86 LEU A O 1
ATOM 686 N N . LEU A 1 87 ? -5.946 -1.215 2.479 1.00 98.62 87 LEU A N 1
ATOM 687 C CA . LEU A 1 87 ? -4.791 -1.927 1.914 1.00 98.62 87 LEU A CA 1
ATOM 688 C C . LEU A 1 87 ? -4.387 -1.336 0.553 1.00 98.62 87 LEU A C 1
ATOM 690 O O . LEU A 1 87 ? -5.157 -1.376 -0.413 1.00 98.62 87 LEU A O 1
ATOM 694 N N . HIS A 1 88 ? -3.183 -0.769 0.463 1.00 96.62 88 HIS A N 1
ATOM 695 C CA . HIS A 1 88 ? -2.725 -0.048 -0.730 1.00 96.62 88 HIS A CA 1
ATOM 696 C C . HIS A 1 88 ? -2.300 -0.983 -1.880 1.00 96.62 88 HIS A C 1
ATOM 698 O O . HIS A 1 88 ? -2.084 -2.184 -1.709 1.00 96.62 88 HIS A O 1
ATOM 704 N N . GLY A 1 89 ? -2.153 -0.410 -3.078 1.00 91.19 89 GLY A N 1
ATOM 705 C CA . GLY A 1 89 ? -1.655 -1.121 -4.257 1.00 91.19 89 GLY A CA 1
ATOM 706 C C . GLY A 1 89 ? -0.140 -1.352 -4.245 1.00 91.19 89 GLY A C 1
ATOM 707 O O . GLY A 1 89 ? 0.591 -0.812 -3.419 1.00 91.19 89 GLY A O 1
ATOM 708 N N . PHE A 1 90 ? 0.351 -2.137 -5.199 1.00 91.06 90 PHE A N 1
ATOM 709 C CA . PHE A 1 90 ? 1.781 -2.413 -5.354 1.00 91.06 90 PHE A CA 1
ATOM 710 C C . PHE A 1 90 ? 2.603 -1.115 -5.476 1.00 91.06 90 PHE A C 1
ATOM 712 O O . PHE A 1 90 ? 2.209 -0.202 -6.201 1.00 91.06 90 PHE A O 1
ATOM 719 N N . THR A 1 91 ? 3.747 -1.025 -4.785 1.00 89.44 91 THR A N 1
ATOM 720 C CA . THR A 1 91 ? 4.646 0.157 -4.684 1.00 89.44 91 THR A CA 1
ATOM 721 C C . THR A 1 91 ? 4.066 1.423 -4.046 1.00 89.44 91 THR A C 1
ATOM 723 O O . THR A 1 91 ? 4.763 2.440 -3.994 1.00 89.44 91 THR A O 1
ATOM 726 N N . ALA A 1 92 ? 2.808 1.393 -3.613 1.00 90.69 92 ALA A N 1
ATOM 727 C CA . ALA A 1 92 ? 2.201 2.470 -2.843 1.00 90.69 92 ALA A CA 1
ATOM 728 C C . ALA A 1 92 ? 2.444 2.262 -1.339 1.00 90.69 92 ALA A C 1
ATOM 730 O O . ALA A 1 92 ? 3.188 1.369 -0.934 1.00 90.69 92 ALA A O 1
ATOM 731 N N . ASP A 1 93 ? 1.826 3.117 -0.536 1.00 91.38 93 ASP A N 1
ATOM 732 C CA . ASP A 1 93 ? 1.841 3.118 0.923 1.00 91.38 93 ASP A CA 1
ATOM 733 C C . ASP A 1 93 ? 0.560 3.813 1.434 1.00 91.38 93 ASP A C 1
ATOM 735 O O . ASP A 1 93 ? -0.331 4.180 0.654 1.00 91.38 93 ASP A O 1
ATOM 739 N N . HIS A 1 94 ? 0.444 3.999 2.746 1.00 91.94 94 HIS A N 1
ATOM 740 C CA . HIS A 1 94 ? -0.701 4.615 3.405 1.00 91.94 94 HIS A CA 1
ATOM 741 C C . HIS A 1 94 ? -0.983 6.056 2.945 1.00 91.94 94 HIS A C 1
ATOM 743 O O . HIS A 1 94 ? -2.126 6.508 3.079 1.00 91.94 94 HIS A O 1
ATOM 749 N N . PHE A 1 95 ? -0.009 6.781 2.366 1.00 87.62 95 PHE A N 1
ATOM 750 C CA . PHE A 1 95 ? -0.230 8.143 1.861 1.00 87.62 95 PHE A CA 1
ATOM 751 C C . PHE A 1 95 ? -1.274 8.174 0.739 1.00 87.62 95 PHE A C 1
ATOM 753 O O . PHE A 1 95 ? -1.997 9.164 0.609 1.00 87.62 95 PHE A O 1
ATOM 760 N N . MET A 1 96 ? -1.410 7.080 -0.025 1.00 86.94 96 MET A N 1
ATOM 761 C CA . MET A 1 96 ? -2.416 6.925 -1.086 1.00 86.94 96 MET A CA 1
ATOM 762 C C . MET A 1 96 ? -3.842 7.192 -0.587 1.00 86.94 96 MET A C 1
ATOM 764 O O . MET A 1 96 ? -4.680 7.687 -1.339 1.00 86.94 96 MET A O 1
ATOM 768 N N . PHE A 1 97 ? -4.124 6.880 0.678 1.00 89.31 97 PHE A N 1
ATOM 769 C CA . PHE A 1 97 ? -5.469 6.971 1.230 1.00 89.31 97 PHE A CA 1
ATOM 770 C C . PHE A 1 97 ? -5.817 8.337 1.812 1.00 89.31 97 PHE A C 1
ATOM 772 O O . PHE A 1 97 ? -6.993 8.566 2.081 1.00 89.31 97 PHE A O 1
ATOM 779 N N . ALA A 1 98 ? -4.868 9.265 1.979 1.00 85.88 98 ALA A N 1
ATOM 780 C CA . ALA A 1 98 ? -5.148 10.538 2.651 1.00 85.88 98 ALA A CA 1
ATOM 781 C C . ALA A 1 98 ? -6.351 11.303 2.045 1.00 85.88 98 ALA A C 1
ATOM 783 O O . ALA A 1 98 ? -7.241 11.690 2.807 1.00 85.88 98 ALA A O 1
ATOM 784 N N . PRO A 1 99 ? -6.485 11.435 0.704 1.00 83.00 99 PRO A N 1
ATOM 785 C CA . PRO A 1 99 ? -7.643 12.107 0.111 1.00 83.00 99 PRO A CA 1
ATOM 786 C C . PRO A 1 99 ? -8.969 11.370 0.349 1.00 83.00 99 PRO A C 1
ATOM 788 O O . PRO A 1 99 ? -10.019 11.997 0.475 1.00 83.00 99 PRO A O 1
ATOM 791 N N . ILE A 1 100 ? -8.939 10.038 0.436 1.00 85.00 100 ILE A N 1
ATOM 792 C CA . ILE A 1 100 ? -10.122 9.227 0.752 1.00 85.00 100 ILE A CA 1
ATOM 793 C C . ILE A 1 100 ? -10.499 9.445 2.218 1.00 85.00 100 ILE A C 1
ATOM 795 O O . ILE A 1 100 ? -11.639 9.779 2.528 1.00 85.00 100 ILE A O 1
ATOM 799 N N . VAL A 1 101 ? -9.523 9.336 3.118 1.00 87.56 101 VAL A N 1
ATOM 800 C CA . VAL A 1 101 ? -9.720 9.457 4.564 1.00 87.56 101 VAL A CA 1
ATOM 801 C C . VAL A 1 101 ? -10.193 10.852 4.970 1.00 87.56 101 VAL A C 1
ATOM 803 O O . VAL A 1 101 ? -10.975 10.974 5.915 1.00 87.56 101 VAL A O 1
ATOM 806 N N . GLN A 1 102 ? -9.806 11.899 4.238 1.00 87.75 102 GLN A N 1
ATOM 807 C CA . GLN A 1 102 ? -10.327 13.254 4.434 1.00 87.75 102 GLN A CA 1
ATOM 808 C C . GLN A 1 102 ? -11.858 13.322 4.318 1.00 87.75 102 GLN A C 1
ATOM 810 O O . GLN A 1 102 ? -12.488 14.064 5.067 1.00 87.75 102 GLN A O 1
ATOM 815 N N . ASN A 1 103 ? -12.450 12.523 3.426 1.00 87.69 103 ASN A N 1
ATOM 816 C CA . ASN A 1 103 ? -13.894 12.484 3.182 1.00 87.69 103 ASN A CA 1
ATOM 817 C C . ASN A 1 103 ? -14.642 11.514 4.113 1.00 87.69 103 ASN A C 1
ATOM 819 O O . ASN A 1 103 ? -15.871 11.478 4.106 1.00 87.69 103 ASN A O 1
ATOM 823 N N . ILE A 1 104 ? -13.924 10.733 4.925 1.00 88.31 104 ILE A N 1
ATOM 824 C CA . ILE A 1 104 ? -14.531 9.840 5.912 1.00 88.31 104 ILE A CA 1
ATOM 825 C C . ILE A 1 104 ? -14.865 10.648 7.180 1.00 88.31 104 ILE A C 1
ATOM 827 O O . ILE A 1 104 ? -13.984 11.351 7.696 1.00 88.31 104 ILE A O 1
ATOM 831 N N . PRO A 1 105 ? -16.102 10.562 7.712 1.00 91.19 105 PRO A N 1
ATOM 832 C CA . PRO A 1 105 ? -16.473 11.223 8.960 1.00 91.19 105 PRO A CA 1
ATOM 833 C C . PRO A 1 105 ? -15.498 10.929 10.106 1.00 91.19 105 PRO A C 1
ATOM 835 O O . PRO A 1 105 ? -15.029 9.805 10.263 1.00 91.19 105 PRO A O 1
ATOM 838 N N . SER A 1 106 ? -15.196 11.935 10.929 1.00 89.94 106 SER A N 1
ATOM 839 C CA . SER A 1 106 ? -14.184 11.841 11.997 1.00 89.94 106 SER A CA 1
ATOM 840 C C . SER A 1 106 ? -14.492 10.803 13.077 1.00 89.94 106 SER A C 1
ATOM 842 O O . SER A 1 106 ? -13.568 10.331 13.732 1.00 89.94 106 SER A O 1
ATOM 844 N N . TYR A 1 107 ? -15.765 10.439 13.250 1.00 90.56 107 TYR A N 1
ATOM 845 C CA . TYR A 1 107 ? -16.203 9.417 14.200 1.00 90.56 107 TYR A CA 1
ATOM 846 C C . TYR A 1 107 ? -16.011 7.983 13.679 1.00 90.56 107 TYR A C 1
ATOM 848 O O . TYR A 1 107 ? -16.214 7.035 14.432 1.00 90.56 107 TYR A O 1
ATOM 856 N N . ILE A 1 108 ? -15.650 7.787 12.405 1.00 94.69 108 ILE A N 1
ATOM 857 C CA . ILE A 1 108 ? -15.326 6.465 11.860 1.00 94.69 108 ILE A CA 1
ATOM 858 C C . ILE A 1 108 ? -13.837 6.197 12.060 1.00 94.69 108 ILE A C 1
ATOM 860 O O . ILE A 1 108 ? -12.988 6.976 11.628 1.00 94.69 108 ILE A O 1
ATOM 864 N N . HIS A 1 109 ? -13.535 5.064 12.689 1.00 97.81 109 HIS A N 1
ATOM 865 C CA . HIS A 1 109 ? -12.171 4.585 12.860 1.00 97.81 109 HIS A CA 1
ATOM 866 C C . HIS A 1 109 ? -11.624 4.009 11.554 1.00 97.81 109 HIS A C 1
ATOM 868 O O . HIS A 1 109 ? -12.220 3.100 10.971 1.00 97.81 109 HIS A O 1
ATOM 874 N N . VAL A 1 110 ? -10.479 4.520 11.109 1.00 98.12 110 VAL A N 1
ATOM 875 C CA . VAL A 1 110 ? -9.819 4.112 9.868 1.00 98.12 110 VAL A CA 1
ATOM 876 C C . VAL A 1 110 ? -8.351 3.825 10.136 1.00 98.12 110 VAL A C 1
ATOM 878 O O . VAL A 1 110 ? -7.655 4.658 10.713 1.00 98.12 110 VAL A O 1
ATOM 881 N N . ILE A 1 111 ? -7.879 2.681 9.650 1.00 98.25 111 ILE A N 1
ATOM 882 C CA . ILE A 1 111 ? -6.478 2.270 9.673 1.00 98.25 111 ILE A CA 1
ATOM 883 C C . ILE A 1 111 ? -6.028 1.983 8.241 1.00 98.25 111 ILE A C 1
ATOM 885 O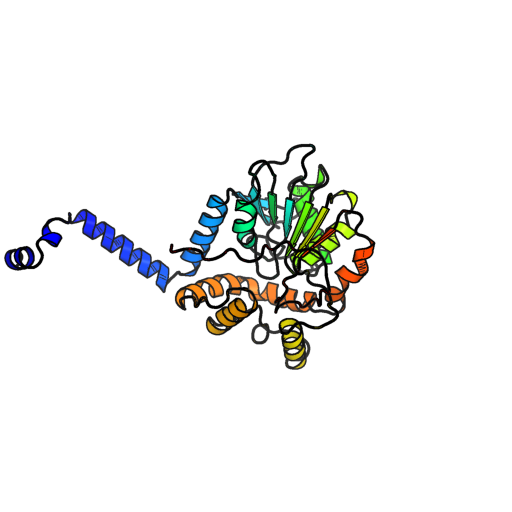 O . ILE A 1 111 ? -6.646 1.189 7.540 1.00 98.25 111 ILE A O 1
ATOM 889 N N . ALA A 1 112 ? -4.936 2.607 7.812 1.00 97.94 112 ALA A N 1
ATOM 890 C CA . ALA A 1 112 ? -4.287 2.379 6.527 1.00 97.94 112 ALA A CA 1
ATOM 891 C C . ALA A 1 112 ? -2.908 1.762 6.753 1.00 97.94 112 ALA A C 1
ATOM 893 O O . ALA A 1 112 ? -2.000 2.443 7.224 1.00 97.94 112 ALA A O 1
ATOM 894 N N . LEU A 1 113 ? -2.771 0.475 6.442 1.00 98.56 113 LEU A N 1
ATOM 895 C CA . LEU A 1 113 ? -1.550 -0.293 6.677 1.00 98.56 113 LEU A CA 1
ATOM 896 C C . LEU A 1 113 ? -0.564 -0.122 5.517 1.00 98.56 113 LEU A C 1
ATOM 898 O O . LEU A 1 113 ? -0.942 -0.348 4.367 1.00 98.56 113 LEU A O 1
ATOM 902 N N . ASP A 1 114 ? 0.704 0.162 5.825 1.00 98.25 114 ASP A N 1
ATOM 903 C CA . ASP A 1 114 ? 1.802 -0.116 4.897 1.00 98.25 114 ASP A CA 1
ATOM 904 C C . ASP A 1 114 ? 2.049 -1.623 4.867 1.00 98.25 114 ASP A C 1
ATOM 906 O O . ASP A 1 114 ? 2.436 -2.226 5.872 1.00 98.25 114 ASP A O 1
ATOM 910 N N . LEU A 1 115 ? 1.812 -2.251 3.719 1.00 97.94 115 LEU A N 1
ATOM 911 C CA . LEU A 1 115 ? 2.020 -3.683 3.539 1.00 97.94 115 LEU A CA 1
ATOM 912 C C . LEU A 1 115 ? 3.503 -4.044 3.750 1.00 97.94 115 LEU A C 1
ATOM 914 O O . LEU A 1 115 ? 4.378 -3.219 3.481 1.00 97.94 115 LEU A O 1
ATOM 918 N N . PRO A 1 116 ? 3.816 -5.271 4.202 1.00 96.19 116 PRO A N 1
ATOM 919 C CA . PRO A 1 116 ? 5.185 -5.771 4.300 1.00 96.19 116 PRO A CA 1
ATOM 920 C C . PRO A 1 116 ? 6.058 -5.392 3.098 1.00 96.19 116 PRO A C 1
ATOM 922 O O . PRO A 1 116 ? 5.679 -5.609 1.942 1.00 96.19 116 PRO A O 1
ATOM 925 N N . GLY A 1 117 ? 7.212 -4.782 3.386 1.00 94.88 117 GLY A N 1
ATOM 926 C CA . GLY A 1 117 ? 8.158 -4.281 2.384 1.00 94.88 117 GLY A CA 1
ATOM 927 C C . GLY A 1 117 ? 7.756 -2.996 1.655 1.00 94.88 117 GLY A C 1
ATOM 928 O O . GLY A 1 117 ? 8.468 -2.581 0.743 1.00 94.88 117 GLY A O 1
ATOM 929 N N . HIS A 1 118 ? 6.671 -2.337 2.063 1.00 95.69 118 HIS A N 1
ATOM 930 C CA . HIS A 1 118 ? 6.210 -1.054 1.531 1.00 95.69 118 HIS A CA 1
ATOM 931 C C . HIS A 1 118 ? 6.235 0.043 2.601 1.00 95.69 118 HIS A C 1
ATOM 933 O O . HIS A 1 118 ? 6.392 -0.230 3.789 1.00 95.69 118 HIS A O 1
ATOM 939 N N . GLY A 1 119 ? 6.116 1.304 2.163 1.00 93.69 119 GLY A N 1
ATOM 940 C CA . GLY A 1 119 ? 6.042 2.462 3.063 1.00 93.69 119 GLY A CA 1
ATOM 941 C C . GLY A 1 119 ? 7.132 2.464 4.139 1.00 93.69 119 GLY A C 1
ATOM 942 O O . GLY A 1 119 ? 8.317 2.437 3.805 1.00 93.69 119 GLY A O 1
ATOM 943 N N . PHE A 1 120 ? 6.761 2.470 5.413 1.00 95.19 120 PHE A N 1
ATOM 944 C CA . PHE A 1 120 ? 7.722 2.342 6.515 1.00 95.19 120 PHE A CA 1
ATOM 945 C C . PHE A 1 120 ? 7.593 1.023 7.293 1.00 95.19 120 PHE A C 1
ATOM 947 O O . PHE A 1 120 ? 8.200 0.885 8.353 1.00 95.19 120 PHE A O 1
ATOM 954 N N . THR A 1 121 ? 6.829 0.054 6.779 1.00 97.25 121 THR A N 1
ATOM 955 C CA . THR A 1 121 ? 6.789 -1.307 7.331 1.00 97.25 121 THR A CA 1
ATOM 956 C C . THR A 1 121 ? 8.057 -2.065 6.941 1.00 97.25 121 THR A C 1
ATOM 958 O O . THR A 1 121 ? 8.537 -1.970 5.807 1.00 97.25 121 THR A O 1
ATOM 961 N N . SER A 1 122 ? 8.593 -2.847 7.879 1.00 95.81 122 SER A N 1
ATOM 962 C CA . SER A 1 122 ? 9.747 -3.715 7.655 1.00 95.81 122 SER A CA 1
ATOM 963 C C . SER A 1 122 ? 9.549 -4.618 6.425 1.00 95.81 122 SER A C 1
ATOM 965 O O . SER A 1 122 ? 8.435 -5.085 6.152 1.00 95.81 122 SER A O 1
ATOM 967 N N . PRO A 1 123 ? 10.615 -4.902 5.659 1.00 92.81 123 PRO A N 1
ATOM 968 C CA . PRO A 1 123 ? 10.553 -5.947 4.648 1.00 92.81 123 PRO A CA 1
ATOM 969 C C . PRO A 1 123 ? 10.332 -7.321 5.305 1.00 92.81 123 PRO A C 1
ATOM 971 O O . PRO A 1 123 ? 10.715 -7.506 6.464 1.00 92.81 123 PRO A O 1
ATOM 974 N N . PRO A 1 124 ? 9.727 -8.290 4.588 1.00 89.94 124 PRO A N 1
ATOM 975 C CA . PRO A 1 124 ? 9.692 -9.683 5.031 1.00 89.94 124 PRO A CA 1
ATOM 976 C C . PRO A 1 124 ? 11.097 -10.198 5.372 1.00 89.94 124 PRO A C 1
ATOM 978 O O . PRO A 1 124 ? 12.078 -9.769 4.756 1.00 89.94 124 PRO A O 1
ATOM 981 N N . LEU A 1 125 ? 11.186 -11.097 6.353 1.00 88.69 125 LEU A N 1
ATOM 982 C CA . LEU A 1 125 ? 12.456 -11.697 6.758 1.00 88.69 125 LEU A CA 1
ATOM 983 C C . LEU A 1 125 ? 12.957 -12.659 5.673 1.00 88.69 125 LEU A C 1
ATOM 985 O O . LEU A 1 125 ? 12.202 -13.098 4.804 1.00 88.69 125 LEU A O 1
ATOM 989 N N . GLU A 1 126 ? 14.243 -12.993 5.707 1.00 86.00 126 GLU A N 1
ATOM 990 C CA . GLU A 1 126 ? 14.792 -13.980 4.780 1.00 86.00 126 GLU A CA 1
ATOM 991 C C . GLU A 1 126 ? 14.090 -15.337 4.957 1.00 86.00 126 GLU A C 1
ATOM 993 O O . GLU A 1 126 ? 13.924 -15.822 6.075 1.00 86.00 126 GLU A O 1
ATOM 998 N N . GLY A 1 127 ? 13.641 -15.928 3.847 1.00 86.12 127 GLY A N 1
ATOM 999 C CA . GLY A 1 127 ? 12.867 -17.172 3.846 1.00 86.12 127 GLY A CA 1
ATOM 1000 C C . GLY A 1 127 ? 11.361 -17.006 4.085 1.00 86.12 127 GLY A C 1
ATOM 1001 O O . GLY A 1 127 ? 10.629 -17.981 3.914 1.00 86.12 127 GLY A O 1
ATOM 1002 N N . ASP A 1 128 ? 10.872 -15.805 4.421 1.00 90.38 128 ASP A N 1
ATOM 1003 C CA . ASP A 1 128 ? 9.430 -15.550 4.468 1.00 90.38 128 ASP A CA 1
ATOM 1004 C C . ASP A 1 128 ? 8.812 -15.650 3.065 1.00 90.38 128 ASP A C 1
ATOM 1006 O O . ASP A 1 128 ? 9.377 -15.186 2.070 1.00 90.38 128 ASP A O 1
ATOM 1010 N N . ASP A 1 129 ? 7.590 -16.180 2.999 1.00 93.81 129 ASP A N 1
ATOM 1011 C CA . ASP A 1 129 ? 6.756 -16.044 1.809 1.00 93.81 129 ASP A CA 1
ATOM 1012 C C . ASP A 1 129 ? 6.415 -14.561 1.591 1.00 93.81 129 ASP A C 1
ATOM 1014 O O . ASP A 1 129 ? 5.826 -13.902 2.451 1.00 93.81 129 ASP A O 1
ATOM 1018 N N . ILE A 1 130 ? 6.795 -14.027 0.433 1.00 94.12 130 ILE A N 1
ATOM 1019 C CA . ILE A 1 130 ? 6.514 -12.640 0.049 1.00 94.12 130 ILE A CA 1
ATOM 1020 C C . ILE A 1 130 ? 5.221 -12.508 -0.767 1.00 94.12 130 ILE A C 1
ATOM 1022 O O . ILE A 1 130 ? 4.754 -11.390 -0.979 1.00 94.12 130 ILE A O 1
ATOM 1026 N N . GLY A 1 131 ? 4.652 -13.622 -1.235 1.00 94.62 131 GLY A N 1
ATOM 1027 C CA . GLY A 1 131 ? 3.432 -13.671 -2.030 1.00 94.62 131 GLY A CA 1
ATOM 1028 C C . GLY A 1 131 ? 2.170 -13.374 -1.222 1.00 94.62 131 GLY A C 1
ATOM 1029 O O . GLY A 1 131 ? 2.207 -12.984 -0.054 1.00 94.62 131 GLY A O 1
ATOM 1030 N N . PHE A 1 132 ? 1.004 -13.562 -1.846 1.00 95.00 132 PHE A N 1
ATOM 1031 C CA . PHE A 1 132 ? -0.281 -13.232 -1.220 1.00 95.00 132 PHE A CA 1
ATOM 1032 C C . PHE A 1 132 ? -0.520 -13.970 0.107 1.00 95.00 132 PHE A C 1
ATOM 1034 O O . PHE A 1 132 ? -1.094 -13.384 1.024 1.00 95.00 132 PHE A O 1
ATOM 1041 N N . HIS A 1 133 ? -0.075 -15.221 0.255 1.00 94.56 133 HIS A N 1
ATOM 1042 C CA . HIS A 1 133 ? -0.251 -15.970 1.502 1.00 94.56 133 HIS A CA 1
ATOM 1043 C C . HIS A 1 133 ? 0.565 -15.384 2.660 1.00 94.56 133 HIS A C 1
ATOM 1045 O O . HIS A 1 133 ? 0.004 -15.142 3.735 1.00 94.56 133 HIS A O 1
ATOM 1051 N N . GLY A 1 134 ? 1.847 -15.100 2.445 1.00 95.25 134 GLY A N 1
ATOM 1052 C CA . GLY A 1 134 ? 2.689 -14.429 3.429 1.00 95.25 134 GLY A CA 1
ATOM 1053 C C . GLY A 1 134 ? 2.224 -13.009 3.757 1.00 95.25 134 GLY A C 1
ATOM 1054 O O . GLY A 1 134 ? 2.124 -12.650 4.934 1.00 95.25 134 GLY A O 1
ATOM 1055 N N . GLN A 1 135 ? 1.812 -12.239 2.745 1.00 96.19 135 GLN A N 1
ATOM 1056 C CA . GLN A 1 135 ? 1.205 -10.918 2.937 1.00 96.19 135 GLN A CA 1
ATOM 1057 C C . GLN A 1 135 ? -0.057 -11.002 3.815 1.00 96.19 135 GLN A C 1
ATOM 1059 O O . GLN A 1 135 ? -0.174 -10.269 4.795 1.00 96.19 135 GLN A O 1
ATOM 1064 N N . LEU A 1 136 ? -0.971 -11.947 3.554 1.00 96.94 136 LEU A N 1
ATOM 1065 C CA . LEU A 1 136 ? -2.170 -12.161 4.380 1.00 96.94 136 LEU A CA 1
ATOM 1066 C C . LEU A 1 136 ? -1.835 -12.530 5.824 1.00 96.94 136 LEU A C 1
ATOM 1068 O O . LEU A 1 136 ? -2.481 -12.029 6.745 1.00 96.94 136 LEU A O 1
ATOM 1072 N N . LYS A 1 137 ? -0.827 -13.387 6.036 1.00 96.06 137 LYS A N 1
ATOM 1073 C CA . LYS A 1 137 ? -0.373 -13.766 7.382 1.00 96.06 137 LYS A CA 1
ATOM 1074 C C . LYS A 1 137 ? 0.089 -12.534 8.162 1.00 96.06 137 LYS A C 1
ATOM 1076 O O . LYS A 1 137 ? -0.297 -12.364 9.317 1.00 96.06 137 LYS A O 1
ATOM 1081 N N . ARG A 1 138 ? 0.863 -11.650 7.526 1.00 96.38 138 ARG A N 1
ATOM 1082 C CA . ARG A 1 138 ? 1.339 -10.400 8.135 1.00 96.38 138 ARG A CA 1
ATOM 1083 C C . ARG A 1 138 ? 0.213 -9.388 8.358 1.00 96.38 138 ARG A C 1
ATOM 1085 O O . ARG A 1 138 ? 0.177 -8.767 9.413 1.00 96.38 138 ARG A O 1
ATOM 1092 N N . VAL A 1 139 ? -0.745 -9.270 7.435 1.00 97.94 139 VAL A N 1
ATOM 1093 C CA . VAL A 1 139 ? -1.946 -8.432 7.628 1.00 97.94 139 VAL A CA 1
ATOM 1094 C C . VAL A 1 139 ? -2.774 -8.936 8.813 1.00 97.94 139 VAL A C 1
ATOM 1096 O O . VAL A 1 139 ? -3.198 -8.136 9.641 1.00 97.94 139 VAL A O 1
ATOM 1099 N N . LYS A 1 140 ? -2.966 -10.254 8.949 1.00 97.94 140 LYS A N 1
ATOM 1100 C CA . LYS A 1 140 ? -3.667 -10.842 10.100 1.00 97.94 140 LYS A CA 1
ATOM 1101 C C . LYS A 1 140 ? -2.938 -10.564 11.414 1.00 97.94 140 LYS A C 1
ATOM 1103 O O . LYS A 1 140 ? -3.584 -10.148 12.371 1.00 97.94 140 LYS A O 1
ATOM 1108 N N . GLN A 1 141 ? -1.616 -10.747 11.439 1.00 97.06 141 GLN A N 1
ATOM 1109 C CA . GLN A 1 141 ? -0.786 -10.413 12.597 1.00 97.06 141 GLN A CA 1
ATOM 1110 C C . GLN A 1 141 ? -0.960 -8.941 12.989 1.00 97.06 141 GLN A C 1
ATOM 1112 O O . GLN A 1 141 ? -1.205 -8.640 14.152 1.00 97.06 141 GLN A O 1
ATOM 1117 N N . PHE A 1 142 ? -0.899 -8.028 12.019 1.00 98.12 142 PHE A N 1
ATOM 1118 C CA . PHE A 1 142 ? -1.133 -6.608 12.258 1.00 98.12 142 PHE A CA 1
ATOM 1119 C C . PHE A 1 142 ? -2.525 -6.337 12.847 1.00 98.12 142 PHE A C 1
ATOM 1121 O O . PHE A 1 142 ? -2.623 -5.659 13.864 1.00 98.12 142 PHE A O 1
ATOM 1128 N N . VAL A 1 143 ? -3.584 -6.898 12.247 1.00 98.31 143 VAL A N 1
ATOM 1129 C CA . VAL A 1 143 ? -4.981 -6.764 12.706 1.00 98.31 143 VAL A CA 1
ATOM 1130 C C . VAL A 1 143 ? -5.143 -7.168 14.173 1.00 98.31 143 VAL A C 1
ATOM 1132 O O . VAL A 1 143 ? -5.867 -6.496 14.910 1.00 98.31 143 VAL A O 1
ATOM 1135 N N . ASP A 1 144 ? -4.469 -8.235 14.603 1.00 97.50 144 ASP A N 1
ATOM 1136 C CA . ASP A 1 144 ? -4.491 -8.669 16.001 1.00 97.50 144 ASP A CA 1
ATOM 1137 C C . ASP A 1 144 ? -3.738 -7.699 16.913 1.00 97.50 144 ASP A C 1
ATOM 1139 O O . ASP A 1 144 ? -4.284 -7.280 17.932 1.00 97.50 144 ASP A O 1
ATOM 1143 N N . LEU A 1 145 ? -2.531 -7.282 16.515 1.00 97.25 145 LEU A N 1
ATOM 1144 C CA . LEU A 1 145 ? -1.683 -6.373 17.295 1.00 97.25 145 LEU A CA 1
ATOM 1145 C C . LEU A 1 145 ? -2.352 -5.017 17.556 1.00 97.25 145 LEU A C 1
ATOM 1147 O O . LEU A 1 145 ? -2.241 -4.474 18.653 1.00 97.25 145 LEU A O 1
ATOM 1151 N N . VAL A 1 146 ? -3.072 -4.468 16.572 1.00 97.06 146 VAL A N 1
ATOM 1152 C CA . VAL A 1 146 ? -3.798 -3.195 16.745 1.00 97.06 146 VAL A CA 1
ATOM 1153 C C . VAL A 1 146 ? -5.183 -3.369 17.379 1.00 97.06 146 VAL A C 1
ATOM 1155 O O . VAL A 1 146 ? -5.891 -2.389 17.598 1.00 97.06 146 VAL A O 1
ATOM 1158 N N . GLY A 1 147 ? -5.595 -4.604 17.683 1.00 96.62 147 GLY A N 1
ATOM 1159 C CA . GLY A 1 147 ? -6.875 -4.900 18.325 1.00 96.62 147 GLY A CA 1
ATOM 1160 C C . GLY A 1 147 ? -8.102 -4.753 17.419 1.00 96.62 147 GLY A C 1
ATOM 1161 O O . GLY A 1 147 ? -9.230 -4.750 17.921 1.00 96.62 147 GLY A O 1
ATOM 1162 N N . LEU A 1 148 ? -7.918 -4.678 16.096 1.00 96.88 148 LEU A N 1
ATOM 1163 C CA . LEU A 1 148 ? -9.032 -4.638 15.142 1.00 96.88 148 LEU A CA 1
ATOM 1164 C C . LEU A 1 148 ? -9.884 -5.913 15.210 1.00 96.88 148 LEU A C 1
ATOM 1166 O O . LEU A 1 148 ? -11.087 -5.844 14.987 1.00 96.88 148 LEU A O 1
ATOM 1170 N N . SER A 1 149 ? -9.304 -7.054 15.599 1.00 96.25 149 SER A N 1
ATOM 1171 C CA . SER A 1 149 ? -10.013 -8.336 15.718 1.00 96.25 149 SER A CA 1
ATOM 1172 C C . SER A 1 149 ? -11.029 -8.427 16.867 1.00 96.25 149 SER A C 1
ATOM 1174 O O . SER A 1 149 ? -11.738 -9.426 16.968 1.00 96.25 149 SER A O 1
ATOM 1176 N N . LYS A 1 150 ? -11.167 -7.389 17.707 1.00 95.06 150 LYS A N 1
ATOM 1177 C CA . LYS A 1 150 ? -12.160 -7.346 18.802 1.00 95.06 150 LYS A CA 1
ATOM 1178 C C . LYS A 1 150 ? -13.618 -7.349 18.321 1.00 95.06 150 LYS A C 1
ATOM 1180 O O . LYS A 1 150 ? -14.506 -7.683 19.101 1.00 95.06 150 LYS A O 1
ATOM 1185 N N . GLN A 1 151 ? -13.875 -6.938 17.080 1.00 95.88 151 GLN A N 1
ATOM 1186 C CA . GLN A 1 151 ? -15.194 -6.977 16.442 1.00 95.88 151 GLN A CA 1
ATOM 1187 C C . GLN A 1 151 ? -15.042 -6.955 14.911 1.00 95.88 151 GLN A C 1
ATOM 1189 O O . GLN A 1 151 ? -14.002 -6.505 14.430 1.00 95.88 151 GLN A O 1
ATOM 1194 N N . PRO A 1 152 ? -16.058 -7.374 14.136 1.00 97.81 152 PRO A N 1
ATOM 1195 C CA . PRO A 1 152 ? -15.991 -7.312 12.679 1.00 97.81 152 PRO A CA 1
ATOM 1196 C C . PRO A 1 152 ? -15.742 -5.893 12.141 1.00 97.81 152 PRO A C 1
ATOM 1198 O O . PRO A 1 152 ? -16.298 -4.912 12.647 1.00 97.81 152 PRO A O 1
ATOM 1201 N N . PHE A 1 153 ? -14.928 -5.783 11.093 1.00 98.50 153 PHE A N 1
ATOM 1202 C CA . PHE A 1 153 ? -14.540 -4.517 10.461 1.00 98.50 153 PHE A CA 1
ATOM 1203 C C . PHE A 1 153 ? -14.637 -4.593 8.933 1.00 98.50 153 PHE A C 1
ATOM 1205 O O . PHE A 1 153 ? -14.679 -5.674 8.350 1.00 98.50 153 PHE A O 1
ATOM 1212 N N . LEU A 1 154 ? -14.685 -3.437 8.272 1.00 98.50 154 LEU A N 1
ATOM 1213 C CA . LEU A 1 154 ? -14.673 -3.353 6.815 1.00 98.50 154 LEU A CA 1
ATOM 1214 C C . LEU A 1 154 ? -13.232 -3.431 6.316 1.00 98.50 154 LEU A C 1
ATOM 1216 O O . LEU A 1 154 ? -12.367 -2.718 6.825 1.00 98.50 154 LEU A O 1
ATOM 1220 N N . VAL A 1 155 ? -12.977 -4.238 5.288 1.00 98.69 155 VAL A N 1
ATOM 1221 C CA . VAL A 1 155 ? -11.676 -4.259 4.600 1.00 98.69 155 VAL A CA 1
ATOM 1222 C C . VAL A 1 155 ? -11.837 -3.678 3.209 1.00 98.69 155 VAL A C 1
ATOM 1224 O O . VAL A 1 155 ? -12.657 -4.150 2.427 1.00 98.69 155 VAL A O 1
ATOM 1227 N N . ALA A 1 156 ? -11.059 -2.654 2.881 1.00 98.12 156 ALA A N 1
ATOM 1228 C CA . ALA A 1 156 ? -11.028 -2.083 1.547 1.00 98.12 156 ALA A CA 1
ATOM 1229 C C . ALA A 1 156 ? -9.607 -2.067 0.993 1.00 98.12 156 ALA A C 1
ATOM 1231 O O . ALA A 1 156 ? -8.642 -1.830 1.718 1.00 98.12 156 ALA A O 1
ATOM 1232 N N . GLY A 1 157 ? -9.467 -2.295 -0.308 1.00 97.00 157 GLY A N 1
ATOM 1233 C CA . GLY A 1 157 ? -8.153 -2.284 -0.929 1.00 97.00 157 GLY A CA 1
ATOM 1234 C C . GLY A 1 157 ? -8.160 -1.946 -2.408 1.00 97.00 157 GLY A C 1
ATOM 1235 O O . GLY A 1 157 ? -9.164 -2.108 -3.100 1.00 97.00 157 GLY A O 1
ATOM 1236 N N . VAL A 1 158 ? -7.005 -1.482 -2.886 1.00 92.81 158 VAL A N 1
ATOM 1237 C CA . VAL A 1 158 ? -6.795 -1.062 -4.278 1.00 92.81 158 VAL A CA 1
ATOM 1238 C C . VAL A 1 158 ? -5.780 -1.979 -4.954 1.00 92.81 158 VAL A C 1
ATOM 1240 O O . VAL A 1 158 ? -4.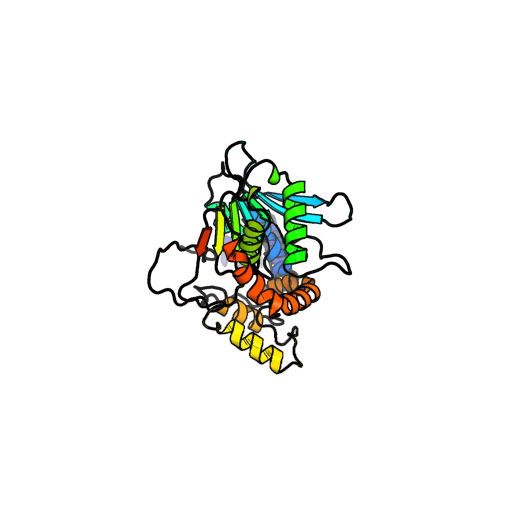697 -2.211 -4.417 1.00 92.81 158 VAL A O 1
ATOM 1243 N N . SER A 1 159 ? -6.088 -2.482 -6.151 1.00 91.25 159 SER A N 1
ATOM 1244 C CA . SER A 1 159 ? -5.181 -3.315 -6.952 1.00 91.25 159 SER A CA 1
ATOM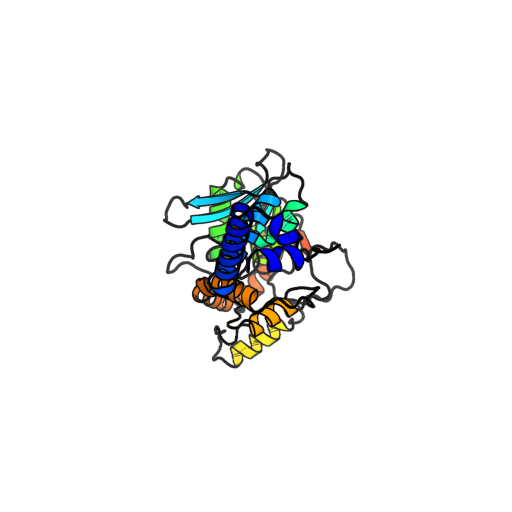 1245 C C . SER A 1 159 ? -4.686 -4.554 -6.190 1.00 91.25 159 SER A C 1
ATOM 1247 O O . SER A 1 159 ? -5.498 -5.392 -5.797 1.00 91.25 159 SER A O 1
ATOM 1249 N N . MET A 1 160 ? -3.379 -4.683 -5.939 1.00 94.44 160 MET A N 1
ATOM 1250 C CA . MET A 1 160 ? -2.807 -5.721 -5.068 1.00 94.44 160 MET A CA 1
ATOM 1251 C C . MET A 1 160 ? -3.493 -5.769 -3.692 1.00 94.44 160 MET A C 1
ATOM 1253 O O . MET A 1 160 ? -3.851 -6.847 -3.220 1.00 94.44 160 MET A O 1
ATOM 1257 N N . GLY A 1 161 ? -3.742 -4.607 -3.082 1.00 96.94 161 GLY A N 1
ATOM 1258 C CA . GLY A 1 161 ? -4.477 -4.495 -1.825 1.00 96.94 161 GLY A CA 1
ATOM 1259 C C . GLY A 1 161 ? -5.944 -4.906 -1.950 1.00 96.94 161 GLY A C 1
ATOM 1260 O O . GLY A 1 161 ? -6.508 -5.429 -0.997 1.00 96.94 161 GLY A O 1
ATOM 1261 N N . GLY A 1 162 ? -6.553 -4.743 -3.130 1.00 95.94 162 GLY A N 1
ATOM 1262 C CA . GLY A 1 162 ? -7.909 -5.219 -3.420 1.00 95.94 162 GLY A CA 1
ATOM 1263 C C . GLY A 1 162 ? -7.991 -6.745 -3.416 1.00 95.94 162 GLY A C 1
ATOM 1264 O O . GLY A 1 162 ? -8.881 -7.308 -2.784 1.00 95.94 162 GLY A O 1
ATOM 1265 N N . SER A 1 163 ? -7.016 -7.425 -4.028 1.00 95.81 163 SER A N 1
ATOM 1266 C CA . SER A 1 163 ? -6.926 -8.891 -3.946 1.00 95.81 163 SER A CA 1
ATOM 1267 C C . SER A 1 163 ? -6.655 -9.371 -2.533 1.00 95.81 163 SER A C 1
ATOM 1269 O O . SER A 1 163 ? -7.280 -10.329 -2.089 1.00 95.81 163 SER A O 1
ATOM 1271 N N . LEU A 1 164 ? -5.770 -8.689 -1.800 1.00 97.94 164 LEU A N 1
ATOM 1272 C CA . LEU A 1 164 ? -5.545 -8.992 -0.389 1.00 97.94 164 LEU A CA 1
ATOM 1273 C C . LEU A 1 164 ? -6.817 -8.805 0.441 1.00 97.94 164 LEU A C 1
ATOM 1275 O O . LEU A 1 164 ? -7.091 -9.652 1.280 1.00 97.94 164 LEU A O 1
ATOM 1279 N N . ALA A 1 165 ? -7.612 -7.762 0.194 1.00 98.44 165 ALA A N 1
ATOM 1280 C CA . ALA A 1 165 ? -8.873 -7.533 0.897 1.00 98.44 165 ALA A CA 1
ATOM 1281 C C . ALA A 1 165 ? -9.870 -8.679 0.660 1.00 98.44 165 ALA A C 1
ATOM 1283 O O . ALA A 1 165 ? -10.407 -9.233 1.620 1.00 98.44 165 ALA A O 1
ATOM 1284 N N . GLY A 1 166 ? -10.060 -9.087 -0.599 1.00 97.81 166 GLY A N 1
ATOM 1285 C CA . GLY A 1 166 ? -10.922 -10.219 -0.947 1.00 97.81 166 GLY A CA 1
ATOM 1286 C C . GLY A 1 166 ? -10.434 -11.544 -0.360 1.00 97.81 166 GLY A C 1
ATOM 1287 O O . GLY A 1 166 ? -11.206 -12.274 0.257 1.00 97.81 166 GLY A O 1
ATOM 1288 N N . LEU A 1 167 ? -9.134 -11.831 -0.470 1.00 98.25 167 LEU A N 1
ATOM 1289 C CA . LEU A 1 167 ? -8.535 -13.034 0.111 1.00 98.25 167 LEU A CA 1
ATOM 1290 C C . LEU A 1 167 ? -8.591 -13.037 1.645 1.00 98.25 167 LEU A C 1
ATOM 1292 O O . LEU A 1 167 ? -8.765 -14.093 2.251 1.00 98.25 167 LEU A O 1
ATOM 1296 N N . PHE A 1 168 ? -8.461 -11.873 2.282 1.00 98.62 168 PHE A N 1
ATOM 1297 C CA . PHE A 1 168 ? -8.601 -11.734 3.727 1.00 98.62 168 PHE A CA 1
ATOM 1298 C C . PHE A 1 168 ? -10.036 -12.040 4.159 1.00 98.62 168 PHE A C 1
ATOM 1300 O O . PHE A 1 168 ? -10.227 -12.823 5.086 1.00 98.62 168 PHE A O 1
ATOM 1307 N N . ALA A 1 169 ? -11.034 -11.506 3.447 1.00 98.44 169 ALA A N 1
ATOM 1308 C CA . ALA A 1 169 ? -12.447 -11.795 3.693 1.00 98.44 169 ALA A CA 1
ATOM 1309 C C . ALA A 1 169 ? -12.793 -13.279 3.479 1.00 98.44 169 ALA A C 1
ATOM 1311 O O . ALA A 1 169 ? -13.510 -13.860 4.286 1.00 98.44 169 ALA A O 1
ATOM 1312 N N . ALA A 1 170 ? -12.225 -13.911 2.449 1.00 98.00 170 ALA A N 1
ATOM 1313 C CA . ALA A 1 170 ? -12.389 -15.340 2.178 1.00 98.00 170 ALA A CA 1
ATOM 1314 C C . ALA A 1 170 ? -11.739 -16.241 3.245 1.00 98.00 170 ALA A C 1
ATOM 1316 O O . ALA A 1 170 ? -12.214 -17.345 3.519 1.00 98.00 170 ALA A O 1
ATOM 1317 N N . ARG A 1 171 ? -10.614 -15.805 3.828 1.00 98.19 171 ARG A N 1
ATOM 1318 C CA . ARG A 1 171 ? -9.847 -16.589 4.810 1.00 98.19 171 ARG A CA 1
ATOM 1319 C C . ARG A 1 171 ? -10.317 -16.382 6.249 1.00 98.19 171 ARG A C 1
ATOM 1321 O O . ARG A 1 171 ? -10.201 -17.307 7.050 1.00 98.19 171 ARG A O 1
ATOM 1328 N N . TYR A 1 172 ? -10.814 -15.191 6.573 1.00 98.12 172 TYR A N 1
ATOM 1329 C CA . TYR A 1 172 ? -11.222 -14.790 7.920 1.00 98.12 172 TYR A CA 1
ATOM 1330 C C . TYR A 1 172 ? -12.642 -14.188 7.928 1.00 98.12 172 TYR A C 1
ATOM 1332 O O . TYR A 1 172 ? -12.810 -13.050 8.377 1.00 98.12 172 TYR A O 1
ATOM 1340 N N . PRO A 1 173 ? -13.677 -14.913 7.456 1.00 97.62 173 PRO A N 1
ATOM 1341 C CA . PRO A 1 173 ? -15.026 -14.359 7.293 1.00 97.62 173 PRO A CA 1
ATOM 1342 C C . PRO A 1 173 ? -15.619 -13.809 8.600 1.00 97.62 173 PRO A C 1
ATOM 1344 O O . PRO A 1 173 ? -16.305 -12.793 8.588 1.00 97.62 173 PRO A O 1
ATOM 1347 N N . TRP A 1 174 ? -15.264 -14.388 9.753 1.00 97.25 174 TRP A N 1
ATOM 1348 C CA . TRP A 1 174 ? -15.725 -13.933 11.073 1.00 97.25 174 TRP A CA 1
ATOM 1349 C C . TRP A 1 174 ? -15.163 -12.569 11.518 1.00 97.25 174 TRP A C 1
ATOM 1351 O O . TRP A 1 174 ? -15.645 -12.005 12.500 1.00 97.25 174 TRP A O 1
ATOM 1361 N N . LEU A 1 175 ? -14.139 -12.041 10.837 1.00 98.00 175 LEU A N 1
ATOM 1362 C CA . LEU A 1 175 ? -13.548 -10.729 11.132 1.00 98.00 175 LEU A CA 1
ATOM 1363 C C . LEU A 1 175 ? -14.056 -9.616 10.214 1.00 98.00 175 LEU A C 1
ATOM 1365 O O . LEU A 1 175 ? -13.810 -8.446 10.503 1.00 98.00 175 LEU A O 1
ATOM 1369 N N . VAL A 1 176 ? -14.736 -9.946 9.115 1.00 98.25 176 VAL A N 1
ATOM 1370 C CA . VAL A 1 176 ? -15.027 -8.978 8.053 1.00 98.25 176 VAL A CA 1
ATOM 1371 C C . VAL A 1 176 ? -16.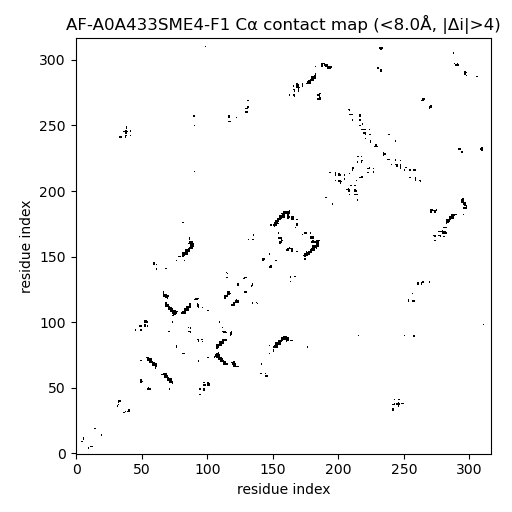523 -8.696 7.978 1.00 98.25 176 VAL A C 1
ATOM 1373 O O . VAL A 1 176 ? -17.317 -9.574 7.660 1.00 98.25 176 VAL A O 1
ATOM 1376 N N . SER A 1 177 ? -16.918 -7.452 8.256 1.00 97.69 177 SER A N 1
ATOM 1377 C CA . SER A 1 177 ? -18.317 -7.016 8.155 1.00 97.69 177 SER A CA 1
ATOM 1378 C C . SER A 1 177 ? -18.735 -6.693 6.720 1.00 97.69 177 SER A C 1
ATOM 1380 O O . SER A 1 177 ? -19.900 -6.865 6.370 1.00 97.69 177 SER A O 1
ATOM 1382 N N . ALA A 1 178 ? -17.796 -6.225 5.897 1.00 97.81 178 ALA A N 1
ATOM 1383 C CA . ALA A 1 178 ? -17.954 -5.984 4.468 1.00 97.81 178 ALA A CA 1
ATOM 1384 C C . ALA A 1 178 ? -16.576 -5.871 3.802 1.00 97.81 178 ALA A C 1
ATOM 1386 O O . ALA A 1 178 ? -15.589 -5.518 4.457 1.00 97.81 178 ALA A O 1
ATOM 1387 N N . VAL A 1 179 ? -16.512 -6.105 2.493 1.00 98.00 179 VAL A N 1
ATOM 1388 C CA . VAL A 1 179 ? -15.283 -5.940 1.707 1.00 98.00 179 VAL A CA 1
ATOM 1389 C C . VAL A 1 179 ? -15.506 -5.029 0.499 1.00 98.00 179 VAL A C 1
ATOM 1391 O O . VAL A 1 179 ? -16.521 -5.133 -0.187 1.00 98.00 179 VAL A O 1
ATOM 1394 N N . SER A 1 180 ? -14.558 -4.125 0.230 1.00 96.75 180 SER A N 1
ATOM 1395 C CA . SER A 1 180 ? -14.538 -3.288 -0.978 1.00 96.75 180 SER A CA 1
ATOM 1396 C C . SER A 1 180 ? -13.234 -3.483 -1.752 1.00 96.75 180 SER A C 1
ATOM 1398 O O . SER A 1 180 ? -12.139 -3.233 -1.248 1.00 96.75 180 SER A O 1
ATOM 1400 N N . MET A 1 181 ? -13.343 -3.963 -2.986 1.00 95.56 181 MET A N 1
ATOM 1401 C CA . MET A 1 181 ? -12.210 -4.252 -3.861 1.00 95.56 181 MET A CA 1
ATOM 1402 C C . MET A 1 181 ? -12.205 -3.279 -5.036 1.00 95.56 181 MET A C 1
ATOM 1404 O O . MET A 1 181 ? -13.057 -3.367 -5.919 1.00 95.56 181 MET A O 1
ATOM 1408 N N . THR A 1 182 ? -11.227 -2.379 -5.082 1.00 90.56 182 THR A N 1
ATOM 1409 C CA . THR A 1 182 ? -11.065 -1.421 -6.182 1.00 90.56 182 THR A CA 1
ATOM 1410 C C . THR A 1 182 ? -10.006 -1.915 -7.155 1.00 90.56 182 THR A C 1
ATOM 1412 O O . THR A 1 182 ? -8.829 -2.018 -6.802 1.00 90.56 182 THR A O 1
ATOM 1415 N N . CYS A 1 183 ? -10.429 -2.218 -8.380 1.00 88.44 183 CYS A N 1
ATOM 1416 C CA . CYS A 1 183 ? -9.608 -2.753 -9.465 1.00 88.44 183 CYS A CA 1
ATOM 1417 C C . CYS A 1 183 ? -8.684 -3.903 -9.004 1.00 88.44 183 CYS A C 1
ATOM 1419 O O . CYS A 1 183 ? -7.472 -3.820 -9.232 1.00 88.44 183 CYS A O 1
ATOM 1421 N N . PRO A 1 184 ? -9.200 -4.928 -8.286 1.00 89.62 184 PRO A N 1
ATOM 1422 C CA . PRO A 1 184 ? -8.381 -5.959 -7.656 1.00 89.62 184 PRO A CA 1
ATOM 1423 C C . PRO A 1 184 ? -7.449 -6.659 -8.644 1.00 89.62 184 PRO A C 1
ATOM 1425 O O . PRO A 1 184 ? -7.749 -6.847 -9.824 1.00 89.62 184 PRO A O 1
ATOM 1428 N N . SER A 1 185 ? -6.295 -7.077 -8.132 1.00 85.88 185 SER A N 1
ATOM 1429 C CA . SER A 1 185 ? -5.317 -7.861 -8.872 1.00 85.88 185 SER A CA 1
ATOM 1430 C C . SER A 1 185 ? -5.779 -9.308 -9.111 1.00 85.88 185 SER A C 1
ATOM 1432 O O . SER A 1 185 ? -5.346 -10.213 -8.402 1.00 85.88 185 SER A O 1
ATOM 1434 N N . MET A 1 186 ? -6.641 -9.514 -10.104 1.00 82.69 186 MET A N 1
ATOM 1435 C CA . MET A 1 186 ? -7.209 -10.810 -10.508 1.00 82.69 186 MET A CA 1
ATOM 1436 C C . MET A 1 186 ? -7.169 -11.006 -12.029 1.00 82.69 186 MET A C 1
ATOM 1438 O O . MET A 1 186 ? -7.149 -10.018 -12.773 1.00 82.69 186 MET A O 1
ATOM 1442 N N . LYS A 1 187 ? -7.190 -12.245 -12.516 1.00 80.94 187 LYS A N 1
ATOM 1443 C CA . LYS A 1 187 ? -7.378 -12.541 -13.940 1.00 80.94 187 LYS A CA 1
ATOM 1444 C C . LYS A 1 187 ? -8.705 -11.952 -14.411 1.00 80.94 187 LYS A C 1
ATOM 1446 O O . LYS A 1 187 ? -9.766 -12.159 -13.822 1.00 80.94 187 LYS A O 1
ATOM 1451 N N . THR A 1 188 ? -8.625 -11.190 -15.490 1.00 75.12 188 THR A N 1
ATOM 1452 C CA . THR A 1 188 ? -9.772 -10.604 -16.180 1.00 75.12 188 THR A CA 1
ATOM 1453 C C . THR A 1 188 ? -10.010 -11.347 -17.497 1.00 75.12 188 THR A C 1
ATOM 1455 O O . THR A 1 188 ? -9.081 -11.973 -18.008 1.00 75.12 188 THR A O 1
ATOM 1458 N N . PRO A 1 189 ? -11.235 -11.314 -18.063 1.00 75.25 189 PRO A N 1
ATOM 1459 C CA . PRO A 1 189 ? -11.516 -11.958 -19.351 1.00 75.25 189 PRO A CA 1
ATOM 1460 C C . PRO A 1 189 ? -10.633 -11.438 -20.491 1.00 75.25 189 PRO A C 1
ATOM 1462 O O . PRO A 1 189 ? -10.291 -12.186 -21.400 1.00 75.25 189 PRO A O 1
ATOM 1465 N N . GLU A 1 190 ? -10.265 -10.159 -20.420 1.00 76.25 190 GLU A N 1
ATOM 1466 C CA . GLU A 1 190 ? -9.363 -9.497 -21.354 1.00 76.25 190 GLU A CA 1
ATOM 1467 C C . GLU A 1 190 ? -8.131 -9.005 -20.599 1.00 76.25 190 GLU A C 1
ATOM 1469 O O . GLU A 1 190 ? -8.242 -8.462 -19.493 1.00 76.25 190 GLU A O 1
ATOM 1474 N N . ASP A 1 191 ? -6.955 -9.171 -21.200 1.00 75.31 191 ASP A N 1
ATOM 1475 C CA . ASP A 1 191 ? -5.742 -8.568 -20.670 1.00 75.31 191 ASP A CA 1
ATOM 1476 C C . ASP A 1 191 ? -5.804 -7.054 -20.852 1.00 75.31 191 ASP A C 1
ATOM 1478 O O . ASP A 1 191 ? -6.119 -6.536 -21.925 1.00 75.31 191 ASP A O 1
ATOM 1482 N N . SER A 1 192 ? -5.432 -6.318 -19.810 1.00 74.06 192 SER A N 1
ATOM 1483 C CA . SER A 1 192 ? -5.148 -4.902 -19.990 1.00 74.06 192 SER A CA 1
ATOM 1484 C C . SER A 1 192 ? -3.880 -4.704 -20.804 1.00 74.06 192 SER A C 1
ATOM 1486 O O . SER A 1 192 ? -3.028 -5.593 -20.931 1.00 74.06 192 SER A O 1
ATOM 1488 N N . ARG A 1 193 ? -3.699 -3.474 -21.284 1.00 76.12 193 ARG A N 1
ATOM 1489 C CA . ARG A 1 193 ? -2.454 -3.064 -21.926 1.00 76.12 193 ARG A CA 1
ATOM 1490 C C . ARG A 1 193 ? -1.245 -3.308 -21.020 1.00 76.12 193 ARG A C 1
ATOM 1492 O O . ARG A 1 193 ? -0.242 -3.822 -21.497 1.00 76.12 193 ARG A O 1
ATOM 1499 N N . MET A 1 194 ? -1.346 -3.006 -19.722 1.00 77.94 194 MET A N 1
ATOM 1500 C CA . MET A 1 194 ? -0.243 -3.243 -18.783 1.00 77.94 194 MET A CA 1
ATOM 1501 C C . MET A 1 194 ? 0.056 -4.735 -18.588 1.00 77.94 194 MET A C 1
ATOM 1503 O O . MET A 1 194 ? 1.222 -5.115 -18.518 1.00 77.94 194 MET A O 1
ATOM 1507 N N . ILE A 1 195 ? -0.971 -5.587 -18.499 1.00 78.88 195 ILE A N 1
ATOM 1508 C CA . ILE A 1 195 ? -0.782 -7.041 -18.369 1.00 78.88 195 ILE A CA 1
ATOM 1509 C C . ILE A 1 195 ? -0.137 -7.609 -19.638 1.00 78.88 195 ILE A C 1
ATOM 1511 O O . ILE A 1 195 ? 0.798 -8.402 -19.539 1.00 78.88 195 ILE A O 1
ATOM 1515 N N . SER A 1 196 ? -0.582 -7.150 -20.808 1.00 81.12 196 SER A N 1
ATOM 1516 C CA . SER A 1 196 ? -0.012 -7.537 -22.102 1.00 81.12 196 SER A CA 1
ATOM 1517 C C . SER A 1 196 ? 1.458 -7.117 -22.211 1.00 81.12 196 SER A C 1
ATOM 1519 O O . SER A 1 196 ? 2.316 -7.960 -22.451 1.00 81.12 196 SER A O 1
ATOM 1521 N N . GLU A 1 197 ? 1.774 -5.849 -21.912 1.00 81.62 197 GLU A N 1
ATOM 1522 C CA . GLU A 1 197 ? 3.155 -5.343 -21.902 1.00 81.62 197 GLU A CA 1
ATOM 1523 C C . GLU A 1 197 ? 4.035 -6.118 -20.901 1.00 81.62 197 GLU A C 1
ATOM 1525 O O . GLU A 1 197 ? 5.166 -6.474 -21.221 1.00 81.62 197 GLU A O 1
ATOM 1530 N N . ASN A 1 198 ? 3.527 -6.442 -19.704 1.00 83.06 198 ASN A N 1
ATOM 1531 C CA . ASN A 1 198 ? 4.259 -7.266 -18.737 1.00 83.06 198 ASN A CA 1
ATOM 1532 C C . ASN A 1 198 ? 4.550 -8.669 -19.276 1.00 83.06 198 ASN A C 1
ATOM 1534 O O . ASN A 1 198 ? 5.669 -9.150 -19.110 1.00 83.06 198 ASN A O 1
ATOM 1538 N N . ARG A 1 199 ? 3.572 -9.321 -19.916 1.00 82.62 199 ARG A N 1
ATOM 1539 C CA . ARG A 1 199 ? 3.756 -10.649 -20.515 1.00 82.62 199 ARG A CA 1
ATOM 1540 C C . ARG A 1 199 ? 4.838 -10.613 -21.592 1.00 82.62 199 ARG A C 1
ATOM 1542 O O . ARG A 1 199 ? 5.752 -11.433 -21.548 1.00 82.62 199 ARG A O 1
ATOM 1549 N N . ASP A 1 200 ? 4.778 -9.641 -22.496 1.00 85.44 200 ASP A N 1
ATOM 1550 C CA . ASP A 1 200 ? 5.770 -9.482 -23.563 1.00 85.44 200 ASP A CA 1
ATOM 1551 C C . ASP A 1 200 ? 7.174 -9.237 -22.992 1.00 85.44 200 ASP A C 1
ATOM 1553 O O . ASP A 1 200 ? 8.147 -9.860 -23.417 1.00 85.44 200 ASP A O 1
ATOM 1557 N N . ASN A 1 201 ? 7.279 -8.390 -21.965 1.00 85.69 201 ASN A N 1
ATOM 1558 C CA . ASN A 1 201 ? 8.541 -8.094 -21.288 1.00 85.69 201 ASN A CA 1
ATOM 1559 C C . ASN A 1 201 ? 9.142 -9.324 -20.589 1.00 85.69 201 ASN A C 1
ATOM 1561 O O . ASN A 1 201 ? 10.353 -9.545 -20.672 1.00 85.69 201 ASN A O 1
ATOM 1565 N N . VAL A 1 202 ? 8.308 -10.135 -19.929 1.00 85.75 202 VAL A N 1
ATOM 1566 C CA . VAL A 1 202 ? 8.704 -11.407 -19.301 1.00 85.75 202 VAL A CA 1
ATOM 1567 C C . VAL A 1 202 ? 9.243 -12.379 -20.351 1.00 85.75 202 VAL A C 1
ATOM 1569 O O . VAL A 1 202 ? 10.318 -12.950 -20.159 1.00 85.75 202 VAL A O 1
ATOM 1572 N N . LEU A 1 203 ? 8.543 -12.529 -21.482 1.00 85.00 203 LEU A N 1
ATOM 1573 C CA . LEU A 1 203 ? 8.966 -13.397 -22.586 1.00 85.00 203 LEU A CA 1
ATOM 1574 C C . LEU A 1 203 ? 10.316 -12.961 -23.171 1.00 85.00 203 LEU A C 1
ATOM 1576 O O . LEU A 1 203 ? 11.181 -13.797 -23.421 1.00 85.00 203 LEU A O 1
ATOM 1580 N N . GLN A 1 204 ? 10.526 -11.655 -23.341 1.00 86.25 204 GLN A N 1
ATOM 1581 C CA . GLN A 1 204 ? 11.767 -11.105 -23.895 1.00 86.25 204 GLN A CA 1
ATOM 1582 C C . GLN A 1 204 ? 12.961 -11.176 -22.931 1.00 86.25 204 GLN A C 1
ATOM 1584 O O . GLN A 1 204 ? 14.103 -11.060 -23.368 1.00 86.25 204 GLN A O 1
ATOM 1589 N N . SER A 1 205 ? 12.721 -11.364 -21.631 1.00 83.94 205 SER A N 1
ATOM 1590 C CA . SER A 1 205 ? 13.751 -11.252 -20.585 1.00 83.94 205 SER A CA 1
ATOM 1591 C C . SER A 1 205 ? 14.020 -12.568 -19.854 1.00 83.94 205 SER A C 1
ATOM 1593 O O . SER A 1 205 ? 14.337 -12.575 -18.668 1.00 83.94 205 SER A O 1
ATOM 1595 N N . GLY A 1 206 ? 13.886 -13.697 -20.555 1.00 82.06 206 GLY A N 1
ATOM 1596 C CA . GLY A 1 206 ? 14.225 -15.013 -20.005 1.00 82.06 206 GLY A CA 1
ATOM 1597 C C . GLY A 1 206 ? 13.233 -15.533 -18.962 1.00 82.06 206 GLY A C 1
ATOM 1598 O O . GLY A 1 206 ? 13.608 -16.338 -18.115 1.00 82.06 206 GLY A O 1
ATOM 1599 N N . GLY A 1 207 ? 11.975 -15.082 -19.012 1.00 85.12 207 GLY A N 1
ATOM 1600 C CA . GLY A 1 207 ? 10.895 -15.590 -18.164 1.00 85.12 207 GLY A CA 1
ATOM 1601 C C . GLY A 1 207 ? 10.668 -14.817 -16.866 1.00 85.12 207 GLY A C 1
ATOM 1602 O O . GLY A 1 207 ? 9.897 -15.283 -16.030 1.00 85.12 207 GLY A O 1
ATOM 1603 N N . GLN A 1 208 ? 11.287 -13.643 -16.683 1.00 88.25 208 GLN A N 1
ATOM 1604 C CA . GLN A 1 208 ? 11.095 -12.800 -15.495 1.00 88.25 208 GLN A CA 1
ATOM 1605 C C . GLN A 1 208 ? 11.086 -11.300 -15.827 1.00 88.25 208 GLN A C 1
ATOM 1607 O O . GLN A 1 208 ? 11.685 -10.841 -16.801 1.00 88.25 208 GLN A O 1
ATOM 1612 N N . LEU A 1 209 ? 10.417 -10.510 -14.985 1.00 89.06 209 LEU A N 1
ATOM 1613 C CA . LEU A 1 209 ? 10.560 -9.057 -14.988 1.00 89.06 209 LEU A CA 1
ATOM 1614 C C . LEU A 1 209 ? 11.915 -8.655 -14.397 1.00 89.06 209 LEU A C 1
ATOM 1616 O O . LEU A 1 209 ? 12.371 -9.208 -13.395 1.00 89.06 209 LEU A O 1
ATOM 1620 N N . THR A 1 210 ? 12.500 -7.615 -14.978 1.00 92.25 210 THR A N 1
ATOM 1621 C CA . THR A 1 210 ? 13.706 -6.914 -14.541 1.00 92.25 210 THR A CA 1
ATOM 1622 C C . THR A 1 210 ? 13.363 -5.458 -14.212 1.00 92.25 210 THR A C 1
ATOM 1624 O O . THR A 1 210 ? 12.302 -4.946 -14.581 1.00 92.25 210 THR A O 1
ATOM 1627 N N . LEU A 1 211 ? 14.264 -4.740 -13.536 1.00 90.81 211 LEU A N 1
ATOM 1628 C CA . LEU A 1 211 ? 14.072 -3.301 -13.296 1.00 90.81 211 LEU A CA 1
ATOM 1629 C C . LEU A 1 211 ? 13.954 -2.503 -14.602 1.00 90.81 211 LEU A C 1
ATOM 1631 O O . LEU A 1 211 ? 13.256 -1.489 -14.647 1.00 90.81 211 LEU A O 1
ATOM 1635 N N . ASP A 1 212 ? 14.600 -2.977 -15.666 1.00 87.88 212 ASP A N 1
ATOM 1636 C CA . ASP A 1 212 ? 14.617 -2.300 -16.956 1.00 87.88 212 ASP A CA 1
ATOM 1637 C C . ASP A 1 212 ? 13.368 -2.570 -17.787 1.00 87.88 212 ASP A C 1
ATOM 1639 O O . ASP A 1 212 ? 13.003 -1.728 -18.602 1.00 87.88 212 ASP A O 1
ATOM 1643 N N . ASN A 1 213 ? 12.640 -3.659 -17.558 1.00 85.88 213 ASN A N 1
ATOM 1644 C CA . ASN A 1 213 ? 11.441 -3.972 -18.336 1.00 85.88 213 ASN A CA 1
ATOM 1645 C C . ASN A 1 213 ? 10.131 -3.775 -17.547 1.00 85.88 213 ASN A C 1
ATOM 1647 O O . ASN A 1 213 ? 9.066 -3.698 -18.146 1.00 85.88 213 ASN A O 1
ATOM 1651 N N . CYS A 1 214 ? 10.180 -3.614 -16.222 1.00 86.31 214 CYS A N 1
ATOM 1652 C CA . CYS A 1 214 ? 8.978 -3.481 -15.405 1.00 86.31 214 CYS A CA 1
ATOM 1653 C C . CYS A 1 214 ? 8.344 -2.072 -15.549 1.00 86.31 214 CYS A C 1
ATOM 1655 O O . CYS A 1 214 ? 8.963 -1.076 -15.152 1.00 86.31 214 CYS A O 1
ATOM 1657 N N . PRO A 1 215 ? 7.106 -1.928 -16.076 1.00 82.94 215 PRO A N 1
ATOM 1658 C CA . PRO A 1 215 ? 6.467 -0.622 -16.298 1.00 82.94 215 PRO A CA 1
ATOM 1659 C C . PRO A 1 215 ? 6.177 0.156 -15.006 1.00 82.94 215 PRO A C 1
ATOM 1661 O O . PRO A 1 215 ? 6.199 1.385 -14.998 1.00 82.94 215 PRO A O 1
ATOM 1664 N N . ILE A 1 216 ? 5.938 -0.564 -13.908 1.00 83.81 216 ILE A N 1
ATOM 1665 C CA . ILE A 1 216 ? 5.564 -0.018 -12.592 1.00 83.81 216 ILE A CA 1
ATOM 1666 C C . ILE A 1 216 ? 6.770 0.244 -11.669 1.00 83.81 216 ILE A C 1
ATOM 1668 O O . ILE A 1 216 ? 6.618 0.849 -10.601 1.00 83.81 216 ILE A O 1
ATOM 1672 N N . LEU A 1 217 ? 7.980 -0.139 -12.099 1.00 90.12 217 LEU A N 1
ATOM 1673 C CA . LEU A 1 217 ? 9.255 0.145 -11.426 1.00 90.12 217 LEU A CA 1
ATOM 1674 C C . LEU A 1 217 ? 10.145 1.048 -12.302 1.00 90.12 217 LEU A C 1
ATOM 1676 O O . LEU A 1 217 ? 11.199 0.621 -12.776 1.00 90.12 217 LEU A O 1
ATOM 1680 N N . PRO A 1 218 ? 9.741 2.309 -12.546 1.00 91.06 218 PRO A N 1
ATOM 1681 C CA . PRO A 1 218 ? 10.463 3.203 -13.440 1.00 91.06 218 PRO A CA 1
ATOM 1682 C C . PRO A 1 218 ? 11.866 3.525 -12.918 1.00 91.06 218 PRO A C 1
ATOM 1684 O O . PRO A 1 218 ? 12.055 3.847 -11.744 1.00 91.06 218 PRO A O 1
ATOM 1687 N N . GLN A 1 219 ? 12.847 3.504 -13.823 1.00 94.00 219 GLN A N 1
ATOM 1688 C CA . GLN A 1 219 ? 14.243 3.820 -13.502 1.00 94.00 219 GLN A CA 1
ATOM 1689 C C . GLN A 1 219 ? 14.658 5.251 -13.867 1.00 94.00 219 GLN A C 1
ATOM 1691 O O . GLN A 1 219 ? 15.664 5.737 -13.345 1.00 94.00 219 GLN A O 1
ATOM 1696 N N . THR A 1 220 ? 13.886 5.946 -14.707 1.00 94.56 220 THR A N 1
ATOM 1697 C CA . THR A 1 220 ? 14.173 7.318 -15.164 1.00 94.56 220 THR A CA 1
ATOM 1698 C C . THR A 1 220 ? 12.945 8.221 -15.017 1.00 94.56 220 THR A C 1
ATOM 1700 O O . THR A 1 220 ? 11.824 7.701 -14.948 1.00 94.56 220 THR A O 1
ATOM 1703 N N . PRO A 1 221 ? 13.111 9.559 -14.941 1.00 93.50 221 PRO A N 1
ATOM 1704 C CA . PRO A 1 221 ? 11.987 10.494 -14.842 1.00 93.50 221 PRO A CA 1
ATOM 1705 C C . PRO A 1 221 ? 10.972 10.338 -15.972 1.00 93.50 221 PRO A C 1
ATOM 1707 O O . PRO A 1 221 ? 9.772 10.393 -15.732 1.00 93.50 221 PRO A O 1
ATOM 1710 N N . GLU A 1 222 ? 11.441 10.056 -17.183 1.00 92.88 222 GLU A N 1
ATOM 1711 C CA . GLU A 1 222 ? 10.611 9.857 -18.371 1.00 92.88 222 GLU A CA 1
ATOM 1712 C C . GLU A 1 222 ? 9.746 8.606 -18.214 1.00 92.88 222 GLU A C 1
ATOM 1714 O O . GLU A 1 222 ? 8.545 8.630 -18.481 1.00 92.88 222 GLU A O 1
ATOM 1719 N N . ARG A 1 223 ? 10.336 7.516 -17.705 1.00 90.94 223 ARG A N 1
ATOM 1720 C CA . ARG A 1 223 ? 9.592 6.291 -17.396 1.00 90.94 223 ARG A CA 1
ATOM 1721 C C . ARG A 1 223 ? 8.629 6.487 -16.236 1.00 90.94 223 ARG A C 1
ATOM 1723 O O . ARG A 1 223 ? 7.545 5.919 -16.273 1.00 90.94 223 ARG A O 1
ATOM 1730 N N . LEU A 1 224 ? 8.990 7.290 -15.233 1.00 88.81 224 LEU A N 1
ATOM 1731 C CA . LEU A 1 224 ? 8.078 7.629 -14.143 1.00 88.81 224 LEU A CA 1
ATOM 1732 C C . LEU A 1 224 ? 6.895 8.444 -14.663 1.00 88.81 224 LEU A C 1
ATOM 1734 O O . LEU A 1 224 ? 5.763 8.129 -14.324 1.00 88.81 224 LEU A O 1
ATOM 1738 N N . GLN A 1 225 ? 7.131 9.436 -15.519 1.00 86.06 225 GLN A N 1
ATOM 1739 C CA . GLN A 1 225 ? 6.056 10.193 -16.150 1.00 86.06 225 GLN A CA 1
ATOM 1740 C C . GLN A 1 225 ? 5.166 9.271 -16.990 1.00 86.06 225 GLN A C 1
ATOM 1742 O O . GLN A 1 225 ? 3.956 9.319 -16.830 1.00 86.06 225 GLN A O 1
ATOM 1747 N N . LYS A 1 226 ? 5.737 8.361 -17.793 1.00 84.88 226 LYS A N 1
ATOM 1748 C CA . LYS A 1 226 ? 4.955 7.356 -18.533 1.00 84.88 226 LYS A CA 1
ATOM 1749 C C . LYS A 1 226 ? 4.126 6.469 -17.592 1.00 84.88 226 LYS A C 1
ATOM 1751 O O . LYS A 1 226 ? 2.962 6.214 -17.872 1.00 84.88 226 LYS A O 1
ATOM 1756 N N . MET A 1 227 ? 4.698 6.026 -16.469 1.00 84.12 227 MET A N 1
ATOM 1757 C CA . MET A 1 227 ? 3.985 5.255 -15.442 1.00 84.12 227 MET A CA 1
ATOM 1758 C C . MET A 1 227 ? 2.828 6.062 -14.830 1.00 84.12 227 MET A C 1
ATOM 1760 O O . MET A 1 227 ? 1.741 5.529 -14.623 1.00 84.12 227 MET A O 1
ATOM 1764 N N . LEU A 1 228 ? 3.028 7.349 -14.542 1.00 81.00 228 LEU A N 1
ATOM 1765 C CA . LEU A 1 228 ? 1.962 8.229 -14.054 1.00 81.00 228 LEU A CA 1
ATOM 1766 C C . LEU A 1 228 ? 0.879 8.426 -15.118 1.00 81.00 228 LEU A C 1
ATOM 1768 O O . LEU A 1 228 ? -0.303 8.382 -14.784 1.00 81.00 228 LEU A O 1
ATOM 1772 N N . ASP A 1 229 ? 1.279 8.543 -16.387 1.00 77.50 229 ASP A N 1
ATOM 1773 C CA . ASP A 1 229 ? 0.366 8.765 -17.504 1.00 77.50 229 ASP A CA 1
ATOM 1774 C C . ASP A 1 229 ? -0.627 7.599 -17.683 1.00 77.50 229 ASP A C 1
ATOM 1776 O O . ASP A 1 229 ? -1.784 7.825 -18.038 1.00 77.50 229 ASP A O 1
ATOM 1780 N N . ILE A 1 230 ? -0.192 6.366 -17.390 1.00 72.62 230 ILE A N 1
ATOM 1781 C CA . ILE A 1 230 ? -1.029 5.154 -17.467 1.00 72.62 230 ILE A CA 1
ATOM 1782 C C . ILE A 1 230 ? -1.804 4.847 -16.175 1.00 72.62 230 ILE A C 1
ATOM 1784 O O . ILE A 1 230 ? -2.783 4.110 -16.219 1.00 72.62 230 ILE A O 1
ATOM 1788 N N . THR A 1 231 ? -1.361 5.358 -15.021 1.00 70.62 231 THR A N 1
ATOM 1789 C CA . THR A 1 231 ? -1.968 5.041 -13.709 1.00 70.62 231 THR A CA 1
ATOM 1790 C C . THR A 1 231 ? -2.942 6.105 -13.207 1.00 70.62 231 THR A C 1
ATOM 1792 O O . THR A 1 231 ? -3.701 5.835 -12.279 1.00 70.62 231 THR A O 1
ATOM 1795 N N . HIS A 1 232 ? -2.944 7.307 -13.792 1.00 67.31 232 HIS A N 1
ATOM 1796 C CA . HIS A 1 232 ? -3.813 8.413 -13.385 1.00 67.31 232 HIS A CA 1
ATOM 1797 C C . HIS A 1 232 ? -4.781 8.794 -14.506 1.00 67.31 232 HIS A C 1
ATOM 1799 O O . HIS A 1 232 ? -4.365 9.083 -15.621 1.00 67.31 232 HIS A O 1
ATOM 1805 N N . TYR A 1 233 ? -6.075 8.875 -14.194 1.00 60.56 233 TYR A N 1
ATOM 1806 C CA . TYR A 1 233 ? -7.114 9.180 -15.184 1.00 60.56 233 TYR A CA 1
ATOM 1807 C C . TYR A 1 233 ? -7.014 10.606 -15.776 1.00 60.56 233 TYR A C 1
ATOM 1809 O O . TYR A 1 233 ? -7.248 10.798 -16.964 1.00 60.56 233 TYR A O 1
ATOM 1817 N N . TYR A 1 234 ? -6.600 11.620 -15.002 1.00 57.94 234 TYR A N 1
ATOM 1818 C CA . TYR A 1 234 ? -6.413 12.998 -15.506 1.00 57.94 234 TYR A CA 1
ATOM 1819 C C . TYR A 1 234 ? -4.970 13.290 -15.975 1.00 57.94 234 TYR A C 1
ATOM 1821 O O . TYR A 1 234 ? -4.460 14.393 -15.775 1.00 57.94 234 TYR A O 1
ATOM 1829 N N . SER A 1 235 ? -4.292 12.321 -16.596 1.00 52.91 235 SER A N 1
ATOM 1830 C CA . SER A 1 235 ? -2.844 12.279 -16.890 1.00 52.91 235 SER A CA 1
ATOM 1831 C C . SER A 1 235 ? -2.254 13.321 -17.862 1.00 52.91 235 SER A C 1
ATOM 1833 O O . SER A 1 235 ? -1.220 13.099 -18.486 1.00 52.91 235 SER A O 1
ATOM 1835 N N . ARG A 1 236 ? -2.815 14.525 -17.971 1.00 60.88 236 ARG A N 1
ATOM 1836 C CA . ARG A 1 236 ? -2.165 15.624 -18.715 1.00 60.88 236 ARG A CA 1
ATOM 1837 C C . ARG A 1 236 ? -1.286 16.521 -17.846 1.00 60.88 236 ARG A C 1
ATOM 1839 O O . ARG A 1 236 ? -0.812 17.551 -18.317 1.00 60.88 236 ARG A O 1
ATOM 1846 N N . ILE A 1 237 ? -1.035 16.135 -16.597 1.00 69.88 237 ILE A N 1
ATOM 1847 C CA . ILE A 1 237 ? -0.136 16.872 -15.709 1.00 69.88 237 ILE A CA 1
ATOM 1848 C C . ILE A 1 237 ? 1.306 16.463 -16.007 1.00 69.88 237 ILE A C 1
ATOM 1850 O O . ILE A 1 237 ? 1.715 15.318 -15.809 1.00 69.88 237 ILE A O 1
ATOM 1854 N N . ARG A 1 238 ? 2.096 17.430 -16.475 1.00 83.19 238 ARG A N 1
ATOM 1855 C CA . ARG A 1 238 ? 3.545 17.288 -16.615 1.00 83.19 238 ARG A CA 1
ATOM 1856 C C . ARG A 1 238 ? 4.216 17.761 -15.336 1.00 83.19 238 ARG A C 1
ATOM 1858 O O . ARG A 1 238 ? 4.120 18.932 -14.978 1.00 83.19 238 ARG A O 1
ATOM 1865 N N . TYR A 1 239 ? 4.887 16.844 -14.649 1.00 83.31 239 TYR A N 1
ATOM 1866 C CA . TYR A 1 239 ? 5.590 17.170 -13.416 1.00 83.31 239 TYR A CA 1
ATOM 1867 C C . TYR A 1 239 ? 6.980 17.736 -13.723 1.00 83.31 239 TYR A C 1
ATOM 1869 O O . TYR A 1 239 ? 7.652 17.255 -14.642 1.00 83.31 239 TYR A O 1
ATOM 1877 N N . PRO A 1 240 ? 7.467 18.718 -12.942 1.00 89.88 240 PRO A N 1
ATOM 1878 C CA . PRO A 1 240 ? 8.842 19.172 -13.067 1.00 89.88 240 PRO A CA 1
ATOM 1879 C C . PRO A 1 240 ? 9.818 18.006 -12.885 1.00 89.88 240 PRO A C 1
ATOM 1881 O O . PRO A 1 240 ? 9.704 17.223 -11.938 1.00 89.88 240 PRO A O 1
ATOM 1884 N N . GLN A 1 241 ? 10.823 17.929 -13.757 1.00 92.12 241 GLN A N 1
ATOM 1885 C CA . GLN A 1 241 ? 11.860 16.888 -13.746 1.00 92.12 241 GLN A CA 1
ATOM 1886 C C . GLN A 1 241 ? 12.498 16.695 -12.361 1.00 92.12 241 GLN A C 1
ATOM 1888 O O . GLN A 1 241 ? 12.765 15.573 -11.934 1.00 92.12 241 GLN A O 1
ATOM 1893 N N . GLN A 1 242 ? 12.688 17.782 -11.615 1.00 91.25 242 GLN A N 1
ATOM 1894 C CA . GLN A 1 242 ? 13.272 17.728 -10.279 1.00 91.25 242 GLN A CA 1
ATOM 1895 C C . GLN A 1 242 ? 12.374 17.018 -9.252 1.00 91.25 242 GLN A C 1
ATOM 1897 O O . GLN A 1 242 ? 12.870 16.266 -8.412 1.00 91.25 242 GLN A O 1
ATOM 1902 N N . ILE A 1 243 ? 11.053 17.186 -9.357 1.00 88.00 243 ILE A N 1
ATOM 1903 C CA . ILE A 1 243 ? 10.081 16.467 -8.525 1.00 88.00 243 ILE A CA 1
ATOM 1904 C C . ILE A 1 243 ? 10.100 14.979 -8.879 1.00 88.00 243 ILE A C 1
ATOM 1906 O O . ILE 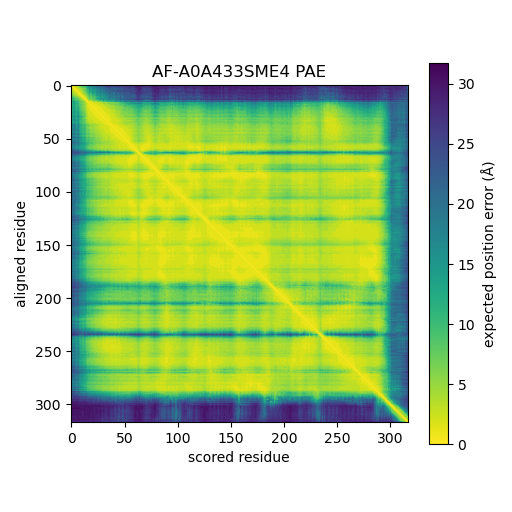A 1 243 ? 10.202 14.137 -7.989 1.00 88.00 243 ILE A O 1
ATOM 1910 N N . LEU A 1 244 ? 10.104 14.645 -10.174 1.00 89.62 244 LEU A N 1
ATOM 1911 C CA . LEU A 1 244 ? 10.193 13.256 -10.635 1.00 89.62 244 LEU A CA 1
ATOM 1912 C C . LEU A 1 244 ? 11.464 12.560 -10.126 1.00 89.62 244 LEU A C 1
ATOM 1914 O O . LEU A 1 244 ? 11.394 11.425 -9.657 1.00 89.62 244 LEU A O 1
ATOM 1918 N N . LYS A 1 245 ? 12.615 13.247 -10.132 1.00 92.94 245 LYS A N 1
ATOM 1919 C CA . LYS A 1 245 ? 13.865 12.737 -9.539 1.00 92.94 245 LYS A CA 1
ATOM 1920 C C . LYS A 1 245 ? 13.722 12.438 -8.046 1.00 92.94 245 LYS A C 1
ATOM 1922 O O . LYS A 1 245 ? 14.192 11.399 -7.585 1.00 92.94 245 LYS A O 1
ATOM 1927 N N . GLY A 1 246 ? 13.063 13.320 -7.295 1.00 90.38 246 GLY A N 1
ATOM 1928 C CA . GLY A 1 246 ? 12.795 13.101 -5.875 1.00 90.38 246 GLY A CA 1
ATOM 1929 C C . GLY A 1 246 ? 11.892 11.890 -5.619 1.00 90.38 246 GLY A C 1
ATOM 1930 O O . GLY A 1 246 ? 12.216 11.065 -4.766 1.00 90.38 246 GLY A O 1
ATOM 1931 N N . VAL A 1 247 ? 10.815 11.734 -6.400 1.00 89.00 247 VAL A N 1
ATOM 1932 C CA . VAL A 1 247 ? 9.905 10.576 -6.311 1.00 89.00 247 VAL A CA 1
ATOM 1933 C C . VAL A 1 247 ? 10.650 9.284 -6.649 1.00 89.00 247 VAL A C 1
ATOM 1935 O O . VAL A 1 247 ? 10.549 8.300 -5.919 1.00 89.00 247 VAL A O 1
ATOM 1938 N N . LEU A 1 248 ? 11.449 9.285 -7.720 1.00 90.94 248 LEU A N 1
ATOM 1939 C CA . LEU A 1 248 ? 12.268 8.134 -8.102 1.00 90.94 248 LEU A CA 1
ATOM 1940 C C . LEU A 1 248 ? 13.249 7.731 -7.013 1.00 90.94 248 LEU A C 1
ATOM 1942 O O . LEU A 1 248 ? 13.366 6.544 -6.726 1.00 90.94 248 LEU A O 1
ATOM 1946 N N . LYS A 1 249 ? 13.934 8.698 -6.391 1.00 92.44 249 LYS A N 1
ATOM 1947 C CA . LYS A 1 249 ? 14.876 8.421 -5.301 1.00 92.44 249 LYS A CA 1
ATOM 1948 C C . LYS A 1 249 ? 14.197 7.667 -4.156 1.00 92.44 249 LYS A C 1
ATOM 1950 O O . LYS A 1 249 ? 14.772 6.706 -3.662 1.00 92.44 249 LYS A O 1
ATOM 1955 N N . LEU A 1 250 ? 12.979 8.063 -3.777 1.00 89.19 250 LEU A N 1
ATOM 1956 C CA . LEU A 1 250 ? 12.201 7.386 -2.731 1.00 89.19 250 LEU A CA 1
ATOM 1957 C C . LEU A 1 250 ? 11.748 5.983 -3.163 1.00 89.19 250 LEU A C 1
ATOM 1959 O O . LEU A 1 250 ? 11.887 5.029 -2.403 1.00 89.19 250 LEU A O 1
ATOM 1963 N N . ARG A 1 251 ? 11.252 5.832 -4.398 1.00 89.81 251 ARG A N 1
ATOM 1964 C CA . ARG A 1 251 ? 10.766 4.539 -4.916 1.00 89.81 251 ARG A CA 1
ATOM 1965 C C . ARG A 1 251 ? 11.889 3.510 -5.070 1.00 89.81 251 ARG A C 1
ATOM 1967 O O . ARG A 1 251 ? 11.707 2.354 -4.697 1.00 89.81 251 ARG A O 1
ATOM 1974 N N . LYS A 1 252 ? 13.059 3.937 -5.563 1.00 92.12 252 LYS A N 1
ATOM 1975 C CA . LYS A 1 252 ? 14.201 3.054 -5.851 1.00 92.12 252 LYS A CA 1
ATOM 1976 C C . LYS A 1 252 ? 14.768 2.344 -4.625 1.00 92.12 252 LYS A C 1
ATOM 1978 O O . LYS A 1 252 ? 15.296 1.250 -4.777 1.00 92.12 252 LYS A O 1
ATOM 1983 N N . GLN A 1 253 ? 14.620 2.917 -3.429 1.00 91.44 253 GLN A N 1
ATOM 1984 C CA . GLN A 1 253 ? 15.119 2.325 -2.180 1.00 91.44 253 GLN A CA 1
ATOM 1985 C C . GLN A 1 253 ? 14.576 0.917 -1.910 1.00 91.44 253 GLN A C 1
ATOM 1987 O O . GLN A 1 253 ? 15.221 0.147 -1.209 1.00 91.44 253 GLN A O 1
ATOM 1992 N N . LYS A 1 254 ? 13.402 0.578 -2.458 1.00 92.06 254 LYS A N 1
ATOM 1993 C CA . LYS A 1 254 ? 12.745 -0.719 -2.245 1.00 92.06 254 LYS A CA 1
ATOM 1994 C C . LYS A 1 254 ? 12.650 -1.577 -3.507 1.00 92.06 254 LYS A C 1
ATOM 1996 O O . LYS A 1 254 ? 11.928 -2.571 -3.515 1.00 92.06 254 LYS A O 1
ATOM 2001 N N . ASN A 1 255 ? 13.348 -1.202 -4.580 1.00 94.00 255 ASN A N 1
ATOM 2002 C CA . ASN A 1 255 ? 13.224 -1.871 -5.875 1.00 94.00 255 ASN A CA 1
ATOM 2003 C C . ASN A 1 255 ? 13.567 -3.362 -5.818 1.00 94.00 255 ASN A C 1
ATOM 2005 O O . ASN A 1 255 ? 12.873 -4.140 -6.460 1.00 94.00 255 ASN A O 1
ATOM 2009 N N . ASP A 1 256 ? 14.563 -3.765 -5.029 1.00 92.81 256 ASP A N 1
ATOM 2010 C CA . ASP A 1 256 ? 14.949 -5.177 -4.919 1.00 92.81 256 ASP A CA 1
ATOM 2011 C C . ASP A 1 256 ? 13.805 -6.030 -4.360 1.00 92.81 256 ASP A C 1
ATOM 2013 O O . ASP A 1 256 ? 13.481 -7.088 -4.902 1.00 92.81 256 ASP A O 1
ATOM 2017 N N . HIS A 1 257 ? 13.143 -5.546 -3.304 1.00 94.12 257 HIS A N 1
ATOM 2018 C CA . HIS A 1 257 ? 11.969 -6.207 -2.742 1.00 94.12 257 HIS A CA 1
ATOM 2019 C C . HIS A 1 257 ? 10.787 -6.161 -3.716 1.00 94.12 257 HIS A C 1
ATOM 2021 O O . HIS A 1 257 ? 10.183 -7.195 -4.003 1.00 94.12 257 HIS A O 1
ATOM 2027 N N . HIS A 1 258 ? 10.474 -4.983 -4.264 1.00 95.19 258 HIS A N 1
ATOM 2028 C CA . HIS A 1 258 ? 9.346 -4.827 -5.175 1.00 95.19 258 HIS A CA 1
ATOM 2029 C C . HIS A 1 258 ? 9.503 -5.672 -6.445 1.00 95.19 258 HIS A C 1
ATOM 2031 O O . HIS A 1 258 ? 8.519 -6.232 -6.909 1.00 95.19 258 HIS A O 1
ATOM 2037 N N . LEU A 1 259 ? 10.707 -5.819 -7.003 1.00 94.88 259 LEU A N 1
ATOM 2038 C CA . LEU A 1 259 ? 10.931 -6.645 -8.190 1.00 94.88 259 LEU A CA 1
ATOM 2039 C C . LEU A 1 259 ? 10.711 -8.134 -7.899 1.00 94.88 259 LEU A C 1
ATOM 2041 O O . LEU A 1 259 ? 10.051 -8.819 -8.683 1.00 94.88 259 LEU A O 1
ATOM 2045 N N . LYS A 1 260 ? 11.229 -8.631 -6.767 1.00 94.31 260 LYS A N 1
ATOM 2046 C CA . LYS A 1 260 ? 10.972 -10.008 -6.313 1.00 94.31 260 LYS A CA 1
ATOM 2047 C C . LYS A 1 260 ? 9.471 -10.237 -6.145 1.00 94.31 260 LYS A C 1
ATOM 2049 O O . LYS A 1 260 ? 8.927 -11.194 -6.687 1.00 94.31 260 LYS A O 1
ATOM 2054 N N . LEU A 1 261 ? 8.795 -9.310 -5.469 1.00 94.31 261 LEU A N 1
ATOM 2055 C CA . LEU A 1 261 ? 7.355 -9.367 -5.254 1.00 94.31 261 LEU A CA 1
ATOM 2056 C C . LEU A 1 261 ? 6.560 -9.299 -6.568 1.00 94.31 261 LEU A C 1
ATOM 2058 O O . LEU A 1 261 ? 5.602 -10.046 -6.732 1.00 94.31 261 LEU A O 1
ATOM 2062 N N . ALA A 1 262 ? 6.958 -8.447 -7.516 1.00 92.19 262 ALA A N 1
ATOM 2063 C CA . ALA A 1 262 ? 6.307 -8.342 -8.819 1.00 92.19 262 ALA A CA 1
ATOM 2064 C C . ALA A 1 262 ? 6.332 -9.683 -9.557 1.00 92.19 262 ALA A C 1
ATOM 2066 O O . ALA A 1 262 ? 5.290 -10.128 -10.025 1.00 92.19 262 ALA A O 1
ATOM 2067 N N . ASN A 1 263 ? 7.492 -10.348 -9.601 1.00 91.75 263 ASN A N 1
ATOM 2068 C CA . ASN A 1 263 ? 7.634 -11.663 -10.227 1.00 91.75 263 ASN A CA 1
ATOM 2069 C C . ASN A 1 263 ? 6.768 -12.739 -9.549 1.00 91.75 263 ASN A C 1
ATOM 2071 O O . ASN A 1 263 ? 6.199 -13.582 -10.238 1.00 91.75 263 ASN A O 1
ATOM 2075 N N . VAL A 1 264 ? 6.600 -12.682 -8.223 1.00 91.94 264 VAL A N 1
ATOM 2076 C CA . VAL A 1 264 ? 5.685 -13.585 -7.507 1.00 91.94 264 VAL A CA 1
ATOM 2077 C C . VAL A 1 264 ? 4.226 -13.281 -7.856 1.00 91.94 264 VAL A C 1
ATOM 2079 O O . VAL A 1 264 ? 3.490 -14.188 -8.226 1.00 91.94 264 VAL A O 1
ATOM 2082 N N . ILE A 1 265 ? 3.800 -12.017 -7.809 1.00 88.50 265 ILE A N 1
ATOM 2083 C CA . ILE A 1 265 ? 2.396 -11.624 -8.032 1.00 88.50 265 ILE A CA 1
ATOM 2084 C C . ILE A 1 265 ? 1.919 -11.923 -9.456 1.00 88.50 265 ILE A C 1
ATOM 2086 O O . ILE A 1 265 ? 0.757 -12.283 -9.639 1.00 88.50 265 ILE A O 1
ATOM 2090 N N . ILE A 1 266 ? 2.784 -11.759 -10.462 1.00 85.50 266 ILE A N 1
ATOM 2091 C CA . ILE A 1 266 ? 2.426 -12.031 -11.864 1.00 85.50 266 ILE A CA 1
ATOM 2092 C C . ILE A 1 266 ? 2.438 -13.523 -12.212 1.00 85.50 266 ILE A C 1
ATOM 2094 O O . ILE A 1 266 ? 2.014 -13.874 -13.312 1.00 85.50 266 ILE A O 1
ATOM 2098 N N . SER A 1 267 ? 2.939 -14.389 -11.323 1.00 86.31 267 SER A N 1
ATOM 2099 C CA . SER A 1 267 ? 2.896 -15.836 -11.538 1.00 86.31 267 SER A CA 1
ATOM 2100 C C . SER A 1 267 ? 1.453 -16.314 -11.705 1.00 86.31 267 SER A C 1
ATOM 2102 O O . SER A 1 267 ? 0.525 -15.754 -11.116 1.00 86.31 267 SER A O 1
ATOM 2104 N N . GLU A 1 268 ? 1.254 -17.366 -12.497 1.00 81.38 268 GLU A N 1
ATOM 2105 C CA . GLU A 1 268 ? -0.085 -17.894 -12.773 1.00 81.38 268 GLU A CA 1
ATOM 2106 C C . GLU A 1 268 ? -0.820 -18.292 -11.483 1.00 81.38 268 GLU A C 1
ATOM 2108 O O . GLU A 1 268 ? -1.979 -17.913 -11.283 1.00 81.38 268 GLU A O 1
ATOM 2113 N N . GLU A 1 269 ? -0.105 -18.948 -10.565 1.00 84.75 269 GLU A N 1
ATOM 2114 C CA . GLU A 1 269 ? -0.599 -19.331 -9.240 1.00 84.75 269 GLU A CA 1
ATOM 2115 C C . GLU A 1 269 ? -1.115 -18.120 -8.448 1.00 84.75 269 GLU A C 1
ATOM 2117 O O . GLU A 1 269 ? -2.250 -18.121 -7.972 1.00 84.75 269 GLU A O 1
ATOM 2122 N N . SER A 1 270 ? -0.324 -17.046 -8.355 1.00 85.81 270 SER A N 1
ATOM 2123 C CA . SER A 1 270 ? -0.727 -15.845 -7.610 1.00 85.81 270 SER A CA 1
ATOM 2124 C C . SER A 1 270 ? -1.837 -15.061 -8.308 1.00 85.81 270 SER A C 1
ATOM 2126 O O . SER A 1 270 ? -2.703 -14.493 -7.643 1.00 85.81 270 SER A O 1
ATOM 2128 N N . SER A 1 271 ? -1.829 -15.029 -9.642 1.00 82.69 271 SER A N 1
ATOM 2129 C CA . SER A 1 271 ? -2.761 -14.229 -10.442 1.00 82.69 271 SER A CA 1
ATOM 2130 C C . SER A 1 271 ? -4.206 -14.735 -10.418 1.00 82.69 271 SER A C 1
ATOM 2132 O O . SER A 1 271 ? -5.108 -13.938 -10.659 1.00 82.69 271 SER A O 1
ATOM 2134 N N . THR A 1 272 ? -4.406 -16.024 -10.115 1.00 87.81 272 THR A N 1
ATOM 2135 C CA . THR A 1 272 ? -5.719 -16.699 -10.061 1.00 87.81 272 THR A CA 1
ATOM 2136 C C . THR A 1 272 ? -6.221 -16.933 -8.634 1.00 87.81 272 THR A C 1
ATOM 2138 O O . THR A 1 272 ? -7.324 -17.447 -8.418 1.00 87.81 272 THR A O 1
ATOM 2141 N N . LEU A 1 273 ? -5.410 -16.576 -7.632 1.00 91.75 273 LEU A N 1
ATOM 2142 C CA . LEU A 1 273 ? -5.659 -16.924 -6.239 1.00 91.75 273 LEU A CA 1
ATOM 2143 C C . LEU A 1 273 ? -6.961 -16.315 -5.704 1.00 91.75 273 LEU A C 1
ATOM 2145 O O . LEU A 1 273 ? -7.670 -16.977 -4.941 1.00 91.75 273 LEU A O 1
ATOM 2149 N N . LEU A 1 274 ? -7.288 -15.075 -6.088 1.00 92.12 274 LEU A N 1
ATOM 2150 C CA . LEU A 1 274 ? -8.514 -14.413 -5.642 1.00 92.12 274 LEU A CA 1
ATOM 2151 C C . LEU A 1 274 ? -9.747 -15.128 -6.201 1.00 92.12 274 LEU A C 1
ATOM 2153 O O . LEU A 1 274 ? -10.627 -15.500 -5.432 1.00 92.12 274 LEU A O 1
ATOM 2157 N N . GLU A 1 275 ? -9.786 -15.364 -7.510 1.00 89.44 275 GLU A N 1
ATOM 2158 C CA . GLU A 1 275 ? -10.895 -15.987 -8.241 1.00 89.44 275 GLU A CA 1
ATOM 2159 C C . GLU A 1 275 ? -11.236 -17.356 -7.674 1.00 89.44 275 GLU A C 1
ATOM 2161 O O . GLU A 1 275 ? -12.400 -17.651 -7.403 1.00 89.44 275 GLU A O 1
ATOM 2166 N N . ASN A 1 276 ? -10.199 -18.146 -7.399 1.00 92.19 276 ASN A N 1
ATOM 2167 C CA . ASN A 1 276 ? -10.334 -19.471 -6.810 1.00 92.19 276 ASN A CA 1
ATOM 2168 C C . ASN A 1 276 ? -10.909 -19.435 -5.384 1.00 92.19 276 ASN A C 1
ATOM 2170 O O . ASN A 1 276 ? -11.396 -20.454 -4.903 1.00 92.19 276 ASN A O 1
ATOM 2174 N N . ASN A 1 277 ? -10.892 -18.284 -4.702 1.00 93.81 277 ASN A N 1
ATOM 2175 C CA . ASN A 1 277 ? -11.379 -18.124 -3.330 1.00 93.81 277 ASN A CA 1
ATOM 2176 C C . ASN A 1 277 ? -12.600 -17.193 -3.195 1.00 93.81 277 ASN A C 1
ATOM 2178 O O . ASN A 1 277 ? -13.124 -17.070 -2.090 1.00 93.81 277 ASN A O 1
ATOM 2182 N N . LEU A 1 278 ? -13.107 -16.586 -4.279 1.00 92.00 278 LEU A N 1
ATOM 2183 C CA . LEU A 1 278 ? -14.259 -15.666 -4.227 1.00 92.00 278 LEU A CA 1
ATOM 2184 C C . LEU A 1 278 ? -15.512 -16.312 -3.618 1.00 92.00 278 LEU A C 1
ATOM 2186 O O . LEU A 1 278 ? -16.238 -15.662 -2.873 1.00 92.00 278 LEU A O 1
ATOM 2190 N N . HIS A 1 279 ? -15.737 -17.602 -3.884 1.00 92.75 279 HIS A N 1
ATOM 2191 C CA . HIS A 1 279 ? -16.880 -18.362 -3.364 1.00 92.75 279 HIS A CA 1
ATOM 2192 C C . HIS A 1 279 ? -16.890 -18.513 -1.831 1.00 92.75 279 HIS A C 1
ATOM 2194 O O . HIS A 1 279 ? -17.885 -18.959 -1.270 1.00 92.75 279 HIS A O 1
ATOM 2200 N N . ARG A 1 280 ? -15.783 -18.174 -1.157 1.00 96.38 280 ARG A N 1
ATOM 2201 C CA . ARG A 1 280 ? -15.625 -18.259 0.303 1.00 96.38 280 ARG A CA 1
ATOM 2202 C C . ARG A 1 280 ? -15.902 -16.931 1.011 1.00 96.38 280 ARG A C 1
ATOM 2204 O O . ARG A 1 280 ? -15.801 -16.869 2.230 1.00 96.38 280 ARG A O 1
ATOM 2211 N N . ILE A 1 281 ? -16.183 -15.858 0.270 1.00 96.25 281 ILE A N 1
ATOM 2212 C CA . ILE A 1 281 ? -16.513 -14.558 0.858 1.00 96.25 281 ILE A CA 1
ATOM 2213 C C . ILE A 1 281 ? -17.988 -14.573 1.272 1.00 96.25 281 ILE A C 1
ATOM 2215 O O . ILE A 1 281 ? -18.875 -14.637 0.427 1.00 96.25 281 ILE A O 1
ATOM 2219 N N . GLU A 1 282 ? -18.242 -14.495 2.578 1.00 96.19 282 GLU A N 1
ATOM 2220 C CA . GLU A 1 282 ? -19.598 -14.565 3.152 1.00 96.19 282 GLU A CA 1
ATOM 2221 C C . GLU A 1 282 ? -20.235 -13.182 3.383 1.00 96.19 282 GLU A C 1
ATOM 2223 O O . GLU A 1 282 ? -21.451 -13.056 3.521 1.00 96.19 282 GLU A O 1
ATOM 2228 N N . CYS A 1 283 ? -19.416 -12.129 3.436 1.00 94.19 283 CYS A N 1
ATOM 2229 C CA . CYS A 1 283 ? -19.857 -10.770 3.749 1.00 94.19 283 CYS A CA 1
ATOM 2230 C C . CYS A 1 283 ? -20.312 -9.980 2.501 1.00 94.19 283 CYS A C 1
ATOM 2232 O O . CYS A 1 283 ? -19.924 -10.306 1.371 1.00 94.19 283 CYS A O 1
ATOM 2234 N N . PRO A 1 284 ? -21.087 -8.888 2.678 1.00 97.75 284 PRO A N 1
ATOM 2235 C CA . PRO A 1 284 ? -21.381 -7.944 1.604 1.00 97.75 284 PRO A CA 1
ATOM 2236 C C . PRO A 1 284 ? -20.109 -7.474 0.890 1.00 97.75 284 PRO A C 1
ATOM 2238 O O . PRO A 1 284 ? -19.169 -6.980 1.515 1.00 97.75 284 PRO A O 1
ATOM 2241 N N . THR A 1 285 ? -20.100 -7.620 -0.434 1.00 95.75 285 THR A N 1
ATOM 2242 C CA . THR A 1 285 ? -18.925 -7.381 -1.276 1.00 95.75 285 THR A CA 1
ATOM 2243 C C . THR A 1 285 ? -19.214 -6.297 -2.305 1.00 95.75 285 THR A C 1
ATOM 2245 O O . THR A 1 285 ? -20.153 -6.406 -3.091 1.00 95.75 285 THR A O 1
ATOM 2248 N N . GLN A 1 286 ? -18.376 -5.263 -2.325 1.00 94.50 286 GLN A N 1
ATOM 2249 C CA . GLN A 1 286 ? -18.338 -4.252 -3.373 1.00 94.50 286 GLN A CA 1
ATOM 2250 C C . GLN A 1 286 ? -17.107 -4.477 -4.251 1.00 94.50 286 GLN A C 1
ATOM 2252 O O . GLN A 1 286 ? -15.994 -4.624 -3.750 1.00 94.50 286 GLN A O 1
ATOM 2257 N N . VAL A 1 287 ? -17.299 -4.444 -5.568 1.00 90.56 287 VAL A N 1
ATOM 2258 C CA . VAL A 1 287 ? -16.205 -4.410 -6.542 1.00 90.56 287 VAL A CA 1
ATOM 2259 C C . VAL A 1 287 ? -16.331 -3.126 -7.348 1.00 90.56 287 VAL A C 1
ATOM 2261 O O . VAL A 1 287 ? -17.373 -2.870 -7.948 1.00 90.56 287 VAL A O 1
ATOM 2264 N N . LEU A 1 288 ? -15.286 -2.303 -7.331 1.00 86.31 288 LEU A N 1
ATOM 2265 C CA . LEU A 1 288 ? -15.208 -1.048 -8.072 1.00 86.31 288 LEU A CA 1
ATOM 2266 C C . LEU A 1 288 ? -14.204 -1.197 -9.209 1.00 86.31 288 LEU A C 1
ATOM 2268 O O . LEU A 1 288 ? -13.110 -1.717 -9.005 1.00 86.31 288 LEU A O 1
ATOM 2272 N N . TRP A 1 289 ? -14.563 -0.710 -10.394 1.00 80.88 289 TRP A N 1
ATOM 2273 C CA . TRP A 1 289 ? -13.698 -0.764 -11.569 1.00 80.88 289 TRP A CA 1
ATOM 2274 C C . TRP A 1 289 ? -13.727 0.549 -12.345 1.00 80.88 289 TRP A C 1
ATOM 2276 O O . TRP A 1 289 ? -14.786 1.161 -12.511 1.00 80.88 289 TRP A O 1
ATOM 2286 N N . GLY A 1 290 ? -12.569 0.982 -12.841 1.00 74.50 290 GLY A N 1
ATOM 2287 C CA . GLY A 1 290 ? -12.483 2.133 -13.734 1.00 74.50 290 GLY A CA 1
ATOM 2288 C C . GLY A 1 290 ? -12.918 1.759 -15.151 1.00 74.50 290 GLY A C 1
ATOM 2289 O O . GLY A 1 290 ? -12.402 0.809 -15.729 1.00 74.50 290 GLY A O 1
ATOM 2290 N N . LYS A 1 291 ? -13.840 2.526 -15.745 1.00 70.44 291 LYS A N 1
ATOM 2291 C CA . LYS A 1 291 ? -14.288 2.305 -17.135 1.00 70.44 291 LYS A CA 1
ATOM 2292 C C . LYS A 1 291 ? -13.132 2.378 -18.145 1.00 70.44 291 LYS A C 1
ATOM 2294 O O . LYS A 1 291 ? -13.142 1.659 -19.136 1.00 70.44 291 LYS A O 1
ATOM 2299 N N . GLU A 1 292 ? -12.166 3.256 -17.892 1.00 66.62 292 GLU A N 1
ATOM 2300 C CA . GLU A 1 292 ? -10.989 3.493 -18.740 1.00 66.62 292 GLU A CA 1
ATOM 2301 C C . GLU A 1 292 ? -9.704 3.008 -18.057 1.00 66.62 292 GLU A C 1
ATOM 2303 O O . GLU A 1 292 ? -8.634 3.580 -18.244 1.00 66.62 292 GLU A O 1
ATOM 2308 N N . ASP A 1 293 ? -9.805 1.988 -17.205 1.00 62.59 293 ASP A N 1
ATOM 2309 C CA . ASP A 1 293 ? -8.659 1.470 -16.466 1.00 62.59 293 ASP A CA 1
ATOM 2310 C C . ASP A 1 293 ? -7.665 0.767 -17.414 1.00 62.59 293 ASP A C 1
ATOM 2312 O O . ASP A 1 293 ? -7.925 -0.302 -17.967 1.00 62.59 293 ASP A O 1
ATOM 2316 N N . TRP A 1 294 ? -6.507 1.400 -17.621 1.00 55.06 294 TRP A N 1
ATOM 2317 C CA . TRP A 1 294 ? -5.413 0.876 -18.449 1.00 55.06 294 TRP A CA 1
ATOM 2318 C C . TRP A 1 294 ? -4.575 -0.189 -17.733 1.00 55.06 294 TRP A C 1
ATOM 2320 O O . TRP A 1 294 ? -3.799 -0.906 -18.375 1.00 55.06 294 TRP A O 1
ATOM 2330 N N . VAL A 1 295 ? -4.720 -0.295 -16.412 1.00 53.22 295 VAL A N 1
ATOM 2331 C CA . VAL A 1 295 ? -4.010 -1.242 -15.556 1.00 53.22 295 VAL A CA 1
ATOM 2332 C C . VAL A 1 295 ? -4.756 -2.573 -15.518 1.00 53.22 295 VAL A C 1
ATOM 2334 O O . VAL A 1 295 ? -4.092 -3.606 -15.615 1.00 53.22 295 VAL A O 1
ATOM 2337 N N . ARG A 1 296 ? -6.100 -2.588 -15.463 1.00 48.22 296 ARG A N 1
ATOM 2338 C CA . ARG A 1 296 ? -6.944 -3.796 -15.626 1.00 48.22 296 ARG A CA 1
ATOM 2339 C C . ARG A 1 296 ? -8.280 -3.467 -16.300 1.00 48.22 296 ARG A C 1
ATOM 2341 O O . ARG A 1 296 ? -8.970 -2.571 -15.841 1.00 48.22 296 ARG A O 1
ATOM 2348 N N . ILE A 1 297 ? -8.692 -4.214 -17.327 1.00 42.25 297 ILE A N 1
ATOM 2349 C CA . ILE A 1 297 ? -9.956 -3.968 -18.047 1.00 42.25 297 ILE A CA 1
ATOM 2350 C C . ILE A 1 297 ? -11.010 -4.982 -17.590 1.00 42.25 297 ILE A C 1
ATOM 2352 O O . ILE A 1 297 ? -10.759 -6.184 -17.590 1.00 42.25 297 ILE A O 1
ATOM 2356 N N . PHE A 1 298 ? -12.205 -4.502 -17.238 1.00 33.88 298 PHE A N 1
ATOM 2357 C CA . PHE A 1 298 ? -13.392 -5.344 -17.085 1.00 33.88 298 PHE A CA 1
ATOM 2358 C C . PHE A 1 298 ? -14.497 -4.816 -18.014 1.00 33.88 298 PHE A C 1
ATOM 2360 O O . PHE A 1 298 ? -14.948 -3.680 -17.834 1.00 33.88 298 PHE A O 1
ATOM 2367 N N . PRO A 1 299 ? -14.958 -5.587 -19.015 1.00 33.12 299 PRO A N 1
ATOM 2368 C CA . PRO A 1 299 ? -16.051 -5.157 -19.880 1.00 33.12 299 PRO A CA 1
ATOM 2369 C C . PRO A 1 299 ? -17.388 -5.236 -19.121 1.00 33.12 299 PRO A C 1
ATOM 2371 O O . PRO A 1 299 ? -18.080 -6.251 -19.136 1.00 33.12 299 PRO A O 1
ATOM 2374 N N . ILE A 1 300 ? -17.778 -4.163 -18.425 1.00 36.78 300 ILE A N 1
ATOM 2375 C CA . ILE A 1 300 ? -19.049 -4.113 -17.680 1.00 36.78 300 ILE A CA 1
ATOM 2376 C C . ILE A 1 300 ? -20.188 -3.676 -18.619 1.00 36.78 300 ILE A C 1
ATOM 2378 O O . ILE A 1 300 ? -20.421 -2.484 -18.836 1.00 36.78 300 ILE A O 1
ATOM 2382 N N . LYS A 1 301 ? -20.973 -4.633 -19.135 1.00 28.33 301 LYS A N 1
ATOM 2383 C CA . LYS A 1 301 ? -22.352 -4.353 -19.576 1.00 28.33 301 LYS A CA 1
ATOM 2384 C C . LYS A 1 301 ? -23.241 -4.241 -18.330 1.00 28.33 301 LYS A C 1
ATOM 2386 O O . LYS A 1 301 ? -23.643 -5.253 -17.780 1.00 28.33 301 LYS A O 1
ATOM 2391 N N . LYS A 1 302 ? -23.569 -2.999 -17.947 1.00 27.28 302 LYS A N 1
ATOM 2392 C CA . LYS A 1 302 ? -24.589 -2.595 -16.951 1.00 27.28 302 LYS A CA 1
ATOM 2393 C C . LYS A 1 302 ? -24.441 -3.184 -15.532 1.00 27.28 302 LYS A C 1
ATOM 2395 O O . LYS A 1 302 ? -25.017 -4.224 -15.262 1.00 27.28 302 LYS A O 1
ATOM 2400 N N . SER A 1 303 ? -23.872 -2.412 -14.596 1.00 23.44 303 SER A N 1
ATOM 2401 C CA . SER A 1 303 ? -24.500 -2.141 -13.280 1.00 23.44 303 SER A CA 1
ATOM 2402 C C . SER A 1 303 ? -23.625 -1.281 -12.355 1.00 23.44 303 SER A C 1
ATOM 2404 O O . SER A 1 303 ? -22.457 -1.580 -12.148 1.00 23.44 303 SER A O 1
ATOM 2406 N N . LEU A 1 304 ? -24.283 -0.262 -11.793 1.00 25.31 304 LEU A N 1
ATOM 2407 C CA . LEU A 1 304 ? -24.002 0.581 -10.621 1.00 25.31 304 LEU A CA 1
ATOM 2408 C C . LEU A 1 304 ? -22.637 1.282 -10.472 1.00 25.31 304 LEU A C 1
ATOM 2410 O O . LEU A 1 304 ? -21.615 0.722 -10.097 1.00 25.31 304 LEU A O 1
ATOM 2414 N N . TYR A 1 305 ? -22.725 2.595 -10.670 1.00 28.20 305 TYR A N 1
ATOM 2415 C CA . TYR A 1 305 ? -21.717 3.626 -10.491 1.00 28.20 305 TYR A CA 1
ATOM 2416 C C . TYR A 1 305 ? -21.479 3.940 -9.013 1.00 28.20 305 TYR A C 1
ATOM 2418 O O . TYR A 1 305 ? -22.435 4.304 -8.344 1.00 28.20 305 TYR A O 1
ATOM 2426 N N . TYR A 1 306 ? -20.221 3.949 -8.562 1.00 24.92 306 TYR A N 1
ATOM 2427 C CA . TYR A 1 306 ? -19.709 4.955 -7.623 1.00 24.92 306 TYR A CA 1
ATOM 2428 C C . TYR A 1 306 ? -18.221 5.203 -7.905 1.00 24.92 306 TYR A C 1
ATOM 2430 O O . TYR A 1 306 ? -17.386 4.304 -7.892 1.00 24.92 306 TYR A O 1
ATOM 2438 N N . MET A 1 307 ? -17.937 6.455 -8.246 1.00 25.17 307 MET A N 1
ATOM 2439 C CA . MET A 1 307 ? -16.660 6.992 -8.696 1.00 25.17 307 MET A CA 1
ATOM 2440 C C . MET A 1 307 ? -15.864 7.473 -7.485 1.00 25.17 307 MET A C 1
ATOM 2442 O O . MET A 1 307 ? -16.332 8.381 -6.811 1.00 25.17 307 MET A O 1
ATOM 2446 N N . LEU A 1 308 ? -14.668 6.932 -7.239 1.00 25.66 308 LEU A N 1
ATOM 2447 C CA . LEU A 1 308 ? -13.644 7.578 -6.406 1.00 25.66 308 LEU A CA 1
ATOM 2448 C C . LEU A 1 308 ? -12.263 7.013 -6.751 1.00 25.66 308 LEU A C 1
ATOM 2450 O O . LEU A 1 308 ? -11.716 6.152 -6.073 1.00 25.66 308 LEU A O 1
ATOM 2454 N N . CYS A 1 309 ? -11.699 7.519 -7.843 1.00 25.42 309 CYS A N 1
ATOM 2455 C CA . CYS A 1 309 ? -10.263 7.463 -8.070 1.00 25.42 309 CYS A CA 1
ATOM 2456 C C . CYS A 1 309 ? -9.865 8.611 -8.994 1.00 25.42 309 CYS A C 1
ATOM 2458 O O . CYS A 1 309 ? -9.524 8.363 -10.136 1.00 25.42 309 CYS A O 1
ATOM 2460 N N . VAL A 1 310 ? -9.976 9.857 -8.511 1.00 26.22 310 VAL A N 1
ATOM 2461 C CA . VAL A 1 310 ? -8.947 10.894 -8.694 1.00 26.22 310 VAL A CA 1
ATOM 2462 C C . VAL A 1 310 ? -9.147 11.996 -7.646 1.00 26.22 310 VAL A C 1
ATOM 2464 O O . VAL A 1 310 ? -10.073 12.798 -7.732 1.00 26.22 310 VAL A O 1
ATOM 2467 N N . LEU A 1 311 ? -8.216 12.082 -6.701 1.00 25.34 311 LEU A N 1
ATOM 2468 C CA . LEU A 1 311 ? -7.894 13.318 -5.998 1.00 25.34 311 LEU A CA 1
ATOM 2469 C C . LEU A 1 311 ? -6.372 13.440 -5.943 1.00 25.34 311 LEU A C 1
ATOM 2471 O O . LEU A 1 311 ? -5.721 12.924 -5.042 1.00 25.34 311 LEU A O 1
ATOM 2475 N N . SER A 1 312 ? -5.816 14.146 -6.916 1.00 25.42 312 SER A N 1
ATOM 2476 C CA . SER A 1 312 ? -4.630 14.974 -6.723 1.00 25.42 312 SER A CA 1
ATOM 2477 C C . SER A 1 312 ? -4.625 16.035 -7.826 1.00 25.42 312 SER A C 1
ATOM 2479 O O . SER A 1 312 ? -4.701 15.709 -9.005 1.00 25.42 312 SER A O 1
ATOM 2481 N N . LEU A 1 313 ? -4.571 17.305 -7.402 1.00 25.77 313 LEU A N 1
ATOM 2482 C CA . LEU A 1 313 ? -4.545 18.548 -8.196 1.00 25.77 313 LEU A CA 1
ATOM 2483 C C . LEU A 1 313 ? -5.906 19.182 -8.556 1.00 25.77 313 LEU A C 1
ATOM 2485 O O . LEU A 1 313 ? -6.295 19.290 -9.713 1.00 25.77 313 LEU A O 1
ATOM 2489 N N . ARG A 1 314 ? -6.557 19.767 -7.543 1.00 23.23 314 ARG A N 1
ATOM 2490 C CA . ARG A 1 314 ? -7.061 21.147 -7.658 1.00 23.23 314 ARG A CA 1
ATOM 2491 C C . ARG A 1 314 ? -6.283 22.028 -6.684 1.00 23.23 314 ARG A C 1
ATOM 2493 O O . ARG A 1 314 ? -6.664 22.196 -5.533 1.00 23.23 314 ARG A O 1
ATOM 2500 N N . LEU A 1 315 ? -5.153 22.534 -7.158 1.00 26.42 315 LEU A N 1
ATOM 2501 C CA . LEU A 1 315 ? -4.560 23.776 -6.676 1.00 26.42 315 LEU A CA 1
ATOM 2502 C C . LEU A 1 315 ? -4.600 24.727 -7.877 1.00 26.42 315 LEU A C 1
ATOM 2504 O O . LEU A 1 315 ? -4.216 24.315 -8.969 1.00 26.42 315 LEU A O 1
ATOM 2508 N N . PHE A 1 316 ? -5.087 25.947 -7.637 1.00 28.66 316 PHE A N 1
ATOM 2509 C CA . PHE A 1 316 ? -5.469 27.015 -8.577 1.00 28.66 316 PHE A CA 1
ATOM 2510 C C . PHE A 1 316 ? -6.908 26.973 -9.119 1.00 28.66 316 PHE A C 1
ATOM 2512 O O . PHE A 1 316 ? -7.169 26.587 -10.257 1.00 28.66 316 PHE A O 1
ATOM 2519 N N . SER A 1 317 ? -7.822 27.464 -8.280 1.00 26.09 317 SER A N 1
ATOM 2520 C CA . SER A 1 317 ? -8.824 28.480 -8.641 1.00 26.09 317 SER A CA 1
ATOM 2521 C C . SER A 1 317 ? -9.184 29.259 -7.385 1.00 26.09 317 SER A C 1
ATOM 2523 O O . SER A 1 317 ? -9.594 28.569 -6.423 1.00 26.09 317 SER A O 1
#

Foldseek 3Di:
DVVVCCVVCVVVVVQDPVNVVVVVVVVVVVVCCLQPPLLVVVVVVLVVLLVVLQWDWDWDAQPPDNWIKIKIKAADDDPPAAAEEEEEAQLDFRSLCSVVSSPDDRNHIYIYTQFALHDPTDHDDPPQDLALVSRLVVVVSVCVRVVLQVAAHEYEYEACSLLSQLVNLLVCVRRHQEYERENYLADAPDFFPLLVQLVVLCVVPVNFDDCVSRLCNDPALVSVLVSQCQQAPVSPDDDPRSNSVSVNVVSVVRCVVSRVHVRNCSDPCNRHVSVVRNVSRPHHYHYHYDPSRRNGDHPDPDDDDDDDPDDDDPDDD

Organism: Elysia chlorotica (NCBI:txid188477)

Solvent-accessible surface area (backbone atoms only — not comparable to full-atom values): 17622 Å² total; per-residue (Å²): 113,69,74,60,50,46,72,78,38,55,71,64,75,73,57,53,69,68,58,54,50,51,52,47,53,52,50,52,50,49,50,47,38,47,76,76,38,26,41,56,56,53,53,50,50,50,56,50,48,30,45,73,37,56,32,44,82,48,73,50,71,45,93,93,49,95,47,34,43,20,31,34,37,25,60,57,89,49,92,98,50,61,34,35,41,38,31,43,33,80,96,43,26,39,71,77,43,28,70,59,49,51,73,47,61,71,83,48,19,38,38,23,40,18,52,77,51,22,69,75,12,39,59,74,58,92,92,52,61,72,43,73,68,36,48,48,53,52,51,51,52,49,37,54,75,75,50,54,67,81,48,44,22,30,32,31,14,31,26,52,13,5,26,48,28,53,45,45,29,31,73,40,46,87,44,34,59,27,35,36,24,33,54,42,52,49,78,51,100,47,77,16,64,48,50,47,52,48,52,53,36,16,64,75,50,83,72,39,67,45,68,89,60,34,66,90,49,46,86,47,53,68,42,40,50,53,39,44,44,56,73,37,87,79,48,82,74,82,73,58,66,57,55,40,48,14,53,42,59,62,57,56,79,41,41,75,60,52,49,55,40,47,51,45,48,70,31,70,72,50,27,43,48,40,69,79,37,53,91,48,46,79,45,58,73,46,78,41,73,57,94,83,34,45,64,54,40,71,92,76,84,81,84,86,89,78,90,85,82,84,83,83,85,91,77,90,131

Sequence (317 aa):
MEAVINILYPELSLINPATLAIATVTTMTSLYLYFIHPSMIIQTYFNVMVRWCGMKIKYIKAEDSDFVFSYGEKGEQVKGQASILLLHGFTADHFMFAPIVQNIPSYIHVIALDLPGHGFTSPPLEGDDIGFHGQLKRVKQFVDLVGLSKQPFLVAGVSMGGSLAGLFAARYPWLVSAVSMTCPSMKTPEDSRMISENRDNVLQSGGQLTLDNCPILPQTPERLQKMLDITHYYSRIRYPQQILKGVLKLRKQKNDHHLKLANVIISEESSTLLENNLHRIECPTQVLWGKEDWVRIFPIKKSLYYMLCVLSLRLFS

pLDDT: mean 84.34, std 18.22, range [23.23, 98.75]

Nearest PDB structures (foldseek):
  7ots-assembly1_A  TM=9.542E-01  e=1.264E-24  Homo sapiens
  7ots-assembly2_B  TM=9.461E-01  e=2.148E-24  Homo sapiens
  6j2r-assembly1_A  TM=7.553E-01  e=1.863E-07  Striga hermonthica
  5uro-assembly1_A  TM=5.737E-01  e=2.842E-09  Trichoderma reesei QM6a
  5hzg-assembly2_E  TM=5.197E-01  e=1.029E-06  Arabidopsis thaliana

Secondary structure (DSSP, 8-state):
-HHHHHHH-GGGGGS-HHHHHHHHHHHHHHHHHHHH-HHHHHHHHHHHHHHHTT-EEEEEE-TTSS-EEEEEEES---TTS--EEEEPPTT--GGGGHHHHHTS-TTS-EEEE--TTSTTSPPPPTT---SHHHHHHHHHHHHHHTTGGGS-EEEEEETHHHHHHHHHHHH-GGGEEEEEEES-SS--SS--HHHHHHHHHHHHTTTS--TTT-TTS--SHHHHHHHHHHH-TT--PPPPHHHHHHHHHHHHTTHHHHHHHHHHHTSHHHHTTTGGGGGG--S-EEEE--TT-SSS-----S---------S-----

Radius of gyration: 23.01 Å; Cα contacts (8 Å, |Δi|>4): 503; chains: 1; bounding box: 51×78×44 Å

Mean predicted aligned error: 8.35 Å